Protein AF-A0A4Q6E2V3-F1 (afdb_monomer)

Secondary structure (DSSP, 8-state):
--PPPHHHHHHHHHTTSTTS--SEEEEETTEEEEEEE-SSEEEEEEE-TTS-EEEEEEEE-TTS--EEEEEEEETTEEEEEEEETTEEEEEEEEE--SSS--EEEEEEEEESS---------SEE-PPGGG-GGG-EEEEEEEEEETTEEEEEEEEEETT--EEEEEEEGGGGHHHHHHHT---------

Nearest PDB structures (foldseek):
  7zgn-assembly1_A  TM=2.256E-01  e=4.465E+00  Phocaeicola massiliensis B84634 = Timone 84634 = DSM 17679 = JCM 13223
  6p5n-assembly1_Aq  TM=1.700E-01  e=6.428E+00  Homo sapiens
  7zgn-assembly1_B  TM=1.614E-01  e=6.771E+00  Phocaeicola massiliensis B84634 = Timone 84634 = DSM 17679 = JCM 13223

Solvent-accessible surface area (backbone atoms only — not comparable to full-atom values): 10861 Å² total; per-residue (Å²): 132,91,70,76,52,71,66,51,52,52,50,8,60,66,62,36,52,91,77,69,67,71,79,45,77,51,75,40,77,72,35,41,36,38,29,34,75,50,49,31,32,35,35,35,39,41,32,40,89,74,71,24,50,36,37,34,54,65,43,79,41,96,80,48,53,43,38,86,60,54,76,44,77,50,101,52,42,38,37,37,36,31,39,40,90,66,24,42,36,39,37,43,38,36,56,82,37,60,92,60,68,39,86,45,72,51,67,46,74,51,62,74,60,97,75,86,84,89,78,79,81,80,46,66,39,63,51,12,68,75,21,38,52,86,59,41,42,65,48,77,79,42,76,50,78,43,74,48,37,38,39,38,32,34,33,37,63,32,50,70,58,53,71,48,79,49,76,41,75,41,56,82,44,45,67,61,23,64,76,68,75,52,80,60,64,62,82,82,84,122

pLDDT: mean 86.51, std 10.87, range [43.34, 98.56]

Sequence (190 aa):
MNSISPWATAAGATFADDGLPVLYSHTTGIFTFNVHSTNDSLWITAEWPKGGRMLFRAAYTPAGDLQLGKIKENGSGVDFTLASIIGQINVNISFVNEEQPILRYTTTLDPRADMTLPFWPRDIIVPGKDGNPENTAGKIHVSQVGTRSGLIYMTMTRPKAGSVLYMQNLTALADYCQETETSAYLTGIL

Foldseek 3Di:
DPDDDVVLLVVLQVPLDVPFDFPDWDDADQWIWTWGDFLFFIWIWIDGPLGWIKIFTQDGDPVSHKAWDDWDADPFGIWTWIADQQAIKIKDWGFDDRVDTDIDIDIDGPGPDDDDDPDDDDRMHGAANSRDCVQWDKDWPDFDKDQAKTWTWMATVRVRGGIDIDMDGQVVCVVVCVVVVHTDIDDDDD

Mean predicted aligned error: 5.87 Å

Radius of gyration: 16.42 Å; Cα contacts (8 Å, |Δi|>4): 403; chains: 1; bounding box: 42×46×39 Å

Structure (mmCIF, N/CA/C/O backbone):
data_AF-A0A4Q6E2V3-F1
#
_entry.id   AF-A0A4Q6E2V3-F1
#
loop_
_atom_site.group_PDB
_atom_site.id
_atom_site.type_symbol
_atom_site.label_atom_id
_atom_site.label_alt_id
_atom_site.label_comp_id
_atom_site.label_asym_id
_atom_site.label_entity_id
_atom_site.label_seq_id
_atom_site.pdbx_PDB_ins_code
_atom_site.Cartn_x
_atom_site.Cartn_y
_atom_site.Cartn_z
_atom_site.occupancy
_atom_site.B_iso_or_equiv
_atom_site.auth_seq_id
_atom_site.auth_comp_id
_atom_site.auth_asym_id
_atom_site.auth_atom_id
_atom_site.pdbx_PDB_model_num
ATOM 1 N N . MET A 1 1 ? -2.464 26.765 5.537 1.00 43.34 1 MET A N 1
ATOM 2 C CA . MET A 1 1 ? -3.300 26.005 4.586 1.00 43.34 1 MET A CA 1
ATOM 3 C C . MET A 1 1 ? -3.003 24.536 4.846 1.00 43.34 1 MET A C 1
ATOM 5 O O . MET A 1 1 ? -1.837 24.179 4.752 1.00 43.34 1 MET A O 1
ATOM 9 N N . ASN A 1 2 ? -3.978 23.722 5.258 1.00 58.38 2 ASN A N 1
ATOM 10 C CA . ASN A 1 2 ? -3.775 22.271 5.366 1.00 58.38 2 ASN A CA 1
ATOM 11 C C . ASN A 1 2 ? -3.969 21.694 3.960 1.00 58.38 2 ASN A C 1
ATOM 13 O O . ASN A 1 2 ? -5.100 21.483 3.535 1.00 58.38 2 ASN A O 1
ATOM 17 N N . SER A 1 3 ? -2.889 21.574 3.188 1.00 66.12 3 SER A N 1
ATOM 18 C CA . SER A 1 3 ? -2.963 21.107 1.802 1.00 66.12 3 SER A CA 1
ATOM 19 C C . SER A 1 3 ? -3.199 19.600 1.761 1.00 66.12 3 SER A C 1
ATOM 21 O O . SER A 1 3 ? -2.387 18.845 2.284 1.00 66.12 3 SER A O 1
ATOM 23 N N . ILE A 1 4 ? -4.271 19.167 1.103 1.00 74.31 4 ILE A N 1
ATOM 24 C CA . ILE A 1 4 ? -4.537 17.753 0.827 1.00 74.31 4 ILE A CA 1
ATOM 25 C C . ILE A 1 4 ? -3.848 17.391 -0.490 1.00 74.31 4 ILE A C 1
ATOM 27 O O . ILE A 1 4 ? -3.963 18.117 -1.479 1.00 74.31 4 ILE A O 1
ATOM 31 N N . SER A 1 5 ? -3.118 16.274 -0.520 1.00 79.62 5 SER A N 1
ATOM 32 C CA . SER A 1 5 ? -2.516 15.809 -1.775 1.00 79.62 5 SER A CA 1
ATOM 33 C C . SER A 1 5 ? -3.590 15.358 -2.773 1.00 79.62 5 SER A C 1
ATOM 35 O O . SER A 1 5 ? -4.575 14.749 -2.349 1.00 79.62 5 SER A O 1
ATOM 37 N N . PRO A 1 6 ? -3.397 15.537 -4.092 1.00 81.81 6 PRO A N 1
ATOM 38 C CA . PRO A 1 6 ? -4.430 15.151 -5.049 1.00 81.81 6 PRO A CA 1
ATOM 39 C C . PRO A 1 6 ? -4.737 13.639 -5.021 1.00 81.81 6 PRO A C 1
ATOM 41 O O . PRO A 1 6 ? -5.841 13.231 -5.365 1.00 81.81 6 PRO A O 1
ATOM 44 N N . TRP A 1 7 ? -3.806 12.799 -4.542 1.00 82.81 7 TRP A N 1
ATOM 45 C CA . TRP A 1 7 ? -4.009 11.347 -4.435 1.00 82.81 7 TRP A CA 1
ATOM 46 C C . TRP A 1 7 ? -4.919 10.991 -3.264 1.00 82.81 7 TRP A C 1
ATOM 48 O O . TRP A 1 7 ? -5.713 10.061 -3.366 1.00 82.81 7 TRP A O 1
ATOM 58 N N . ALA A 1 8 ? -4.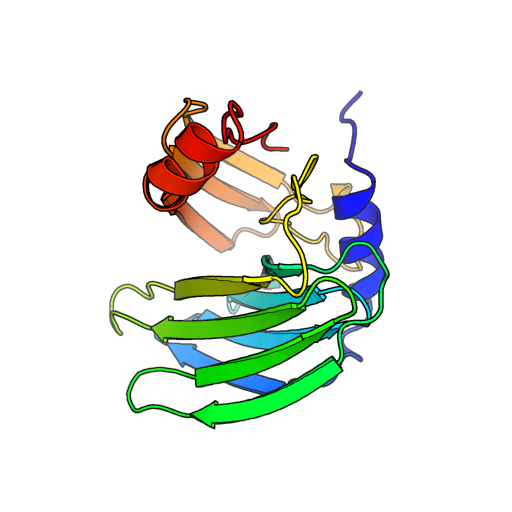820 11.748 -2.166 1.00 81.00 8 ALA A N 1
ATOM 59 C CA . ALA A 1 8 ? -5.734 11.624 -1.038 1.00 81.00 8 ALA A CA 1
ATOM 60 C C . ALA A 1 8 ? -7.154 12.034 -1.446 1.00 81.00 8 ALA A C 1
ATOM 62 O O . ALA A 1 8 ? -8.101 11.331 -1.108 1.00 81.00 8 ALA A O 1
ATOM 63 N N . THR A 1 9 ? -7.298 13.100 -2.239 1.00 83.62 9 THR A N 1
ATOM 64 C CA . THR A 1 9 ? -8.592 13.507 -2.808 1.00 83.62 9 THR A CA 1
ATOM 65 C C . THR A 1 9 ? -9.170 12.435 -3.736 1.00 83.62 9 THR A C 1
ATOM 67 O O . THR A 1 9 ? -10.330 12.061 -3.585 1.00 83.62 9 THR A O 1
ATOM 70 N N . AL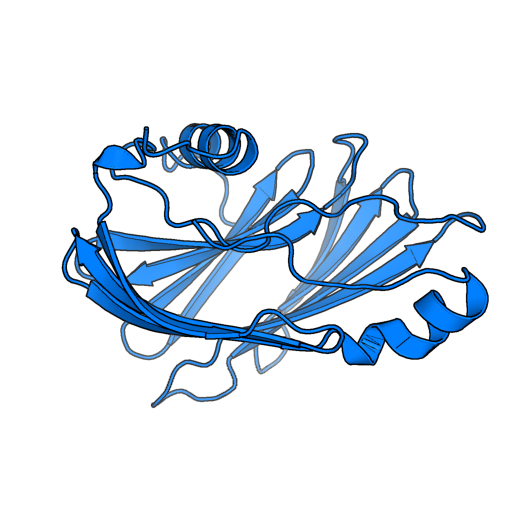A A 1 10 ? -8.368 11.901 -4.664 1.00 86.44 10 ALA A N 1
ATOM 71 C CA . ALA A 1 10 ? -8.822 10.890 -5.621 1.00 86.44 10 ALA A CA 1
ATOM 72 C C . ALA A 1 10 ? -9.246 9.577 -4.940 1.00 86.44 10 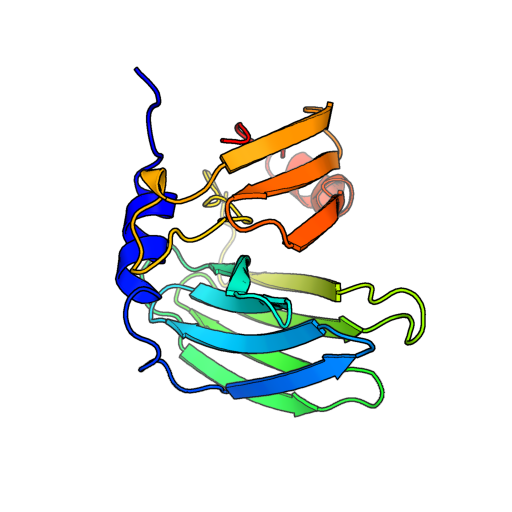ALA A C 1
ATOM 74 O O . ALA A 1 10 ? -10.320 9.045 -5.228 1.00 86.44 10 ALA A O 1
ATOM 75 N N . ALA A 1 11 ? -8.444 9.074 -3.996 1.00 85.94 11 ALA A N 1
ATOM 76 C CA . ALA A 1 11 ? -8.808 7.884 -3.232 1.00 85.94 11 ALA A CA 1
ATOM 77 C C . ALA A 1 11 ? -10.011 8.144 -2.317 1.00 85.94 11 ALA A C 1
ATOM 79 O O . ALA A 1 11 ? -10.891 7.297 -2.223 1.00 85.94 11 ALA A O 1
ATOM 80 N N . GLY A 1 12 ? -10.087 9.325 -1.692 1.00 85.56 12 GLY A N 1
ATOM 81 C CA . GLY A 1 12 ? -11.240 9.737 -0.894 1.00 85.56 12 GLY A CA 1
ATOM 82 C C . GLY A 1 12 ? -12.540 9.666 -1.691 1.00 85.56 12 GLY A C 1
ATOM 83 O O . GLY A 1 12 ? -13.490 9.059 -1.218 1.00 85.56 12 GLY A O 1
ATOM 84 N N . ALA A 1 13 ? -12.557 10.193 -2.918 1.00 86.19 13 ALA A N 1
ATOM 85 C CA . ALA A 1 13 ? -13.714 10.099 -3.810 1.00 86.19 13 ALA A CA 1
ATOM 86 C C . ALA A 1 13 ? -14.020 8.652 -4.236 1.00 86.19 13 ALA A C 1
ATOM 88 O O . ALA A 1 13 ? -15.175 8.246 -4.262 1.00 86.19 13 ALA A O 1
ATOM 89 N N . THR A 1 14 ? -12.985 7.861 -4.527 1.00 88.25 14 THR A N 1
ATOM 90 C CA . THR A 1 14 ? -13.124 6.459 -4.962 1.00 88.25 14 THR A CA 1
ATOM 91 C C . THR A 1 14 ? -13.732 5.562 -3.879 1.00 88.25 14 THR A C 1
ATOM 93 O O . THR A 1 14 ? -14.486 4.648 -4.191 1.00 88.25 14 THR A O 1
ATOM 96 N N . PHE A 1 15 ? -13.419 5.839 -2.612 1.00 88.19 15 PHE A N 1
ATOM 97 C CA . PHE A 1 15 ? -13.900 5.096 -1.442 1.00 88.19 15 PHE A CA 1
ATOM 98 C C . PHE A 1 15 ? -14.973 5.859 -0.644 1.00 88.19 15 PHE A C 1
ATOM 100 O O . PHE A 1 15 ? -15.240 5.500 0.505 1.00 88.19 15 PHE A O 1
ATOM 107 N N . ALA A 1 16 ? -15.549 6.926 -1.214 1.00 83.88 16 ALA A N 1
ATOM 108 C CA . ALA A 1 16 ? -16.641 7.673 -0.588 1.00 83.88 16 ALA A CA 1
ATOM 109 C C . ALA A 1 16 ? -17.925 6.837 -0.553 1.00 83.88 16 ALA A C 1
ATOM 111 O O . ALA A 1 16 ? -18.626 6.833 0.456 1.00 83.88 16 ALA A O 1
ATOM 112 N N . ASP A 1 17 ? -18.167 6.088 -1.630 1.00 75.12 17 ASP A N 1
ATOM 113 C CA . ASP A 1 17 ? -19.263 5.139 -1.744 1.00 75.12 17 ASP A CA 1
ATOM 114 C C . ASP A 1 17 ? -18.707 3.719 -1.557 1.00 75.12 17 ASP A C 1
ATOM 116 O O . ASP A 1 17 ? -17.773 3.313 -2.250 1.00 75.12 17 ASP A O 1
ATOM 120 N N . ASP A 1 18 ? -19.290 2.923 -0.654 1.00 70.12 18 ASP A N 1
ATOM 121 C CA . ASP A 1 18 ? -18.880 1.529 -0.377 1.00 70.12 18 ASP A CA 1
ATOM 122 C C . ASP A 1 18 ? -19.243 0.548 -1.528 1.00 70.12 18 ASP A C 1
ATOM 124 O O . ASP A 1 18 ? -19.493 -0.637 -1.315 1.00 70.12 18 ASP A O 1
ATOM 128 N N . GLY A 1 19 ? -19.313 1.038 -2.769 1.00 80.25 19 GLY A N 1
ATOM 129 C CA . GLY A 1 19 ? -19.753 0.293 -3.952 1.00 80.25 19 GLY A CA 1
ATOM 130 C C . GLY A 1 19 ? -18.658 -0.509 -4.659 1.00 80.25 19 GLY A C 1
ATOM 131 O O . GLY A 1 19 ? -18.955 -1.223 -5.618 1.00 80.25 19 GLY A O 1
ATOM 132 N N . LEU A 1 20 ? -17.398 -0.401 -4.229 1.00 89.94 20 LEU A N 1
ATOM 133 C CA . LEU A 1 20 ? -16.303 -1.158 -4.835 1.00 89.94 20 LEU A CA 1
ATOM 134 C C . LEU A 1 20 ? -16.387 -2.643 -4.458 1.00 89.94 20 LEU A C 1
ATOM 136 O O . LEU A 1 20 ? -16.424 -2.961 -3.267 1.00 89.94 20 LEU A O 1
ATOM 140 N N . PRO A 1 21 ? -16.326 -3.569 -5.435 1.00 93.94 21 PRO A N 1
ATOM 141 C CA . PRO A 1 21 ? -16.292 -4.995 -5.146 1.00 93.94 21 PRO A CA 1
ATOM 142 C C . PRO A 1 21 ? -15.148 -5.358 -4.195 1.00 93.94 21 PRO A C 1
ATOM 144 O O . PRO A 1 21 ? -14.008 -4.922 -4.376 1.00 93.94 21 PRO A O 1
ATOM 147 N N . VAL A 1 22 ? -15.461 -6.175 -3.191 1.00 96.88 22 VAL A N 1
ATOM 148 C CA . VAL A 1 22 ? -14.470 -6.776 -2.294 1.00 96.88 22 VAL A CA 1
ATOM 149 C C . VAL A 1 22 ? -13.956 -8.053 -2.951 1.00 96.88 22 VAL A C 1
ATOM 151 O O . VAL A 1 22 ? -14.717 -8.995 -3.164 1.00 96.88 22 VAL A O 1
ATOM 154 N N . LEU A 1 23 ? -12.668 -8.080 -3.286 1.00 97.44 23 LEU A N 1
ATOM 155 C CA . LEU A 1 23 ? -12.000 -9.231 -3.902 1.00 97.44 23 LEU A CA 1
ATOM 156 C C . LEU A 1 23 ? -11.536 -10.262 -2.871 1.00 97.44 23 LEU A C 1
ATOM 158 O O . LEU A 1 23 ? -11.438 -11.445 -3.180 1.00 97.44 23 LEU A O 1
ATOM 162 N N . TYR A 1 24 ? -11.220 -9.800 -1.664 1.00 97.56 24 TYR A N 1
ATOM 163 C CA . TYR A 1 24 ? -10.813 -10.626 -0.534 1.00 97.56 24 TYR A CA 1
ATOM 164 C C . TYR A 1 24 ? -11.135 -9.891 0.767 1.00 97.56 24 TYR A C 1
ATOM 166 O O . TYR A 1 24 ? -11.001 -8.667 0.825 1.00 97.56 24 TYR A O 1
ATOM 174 N N . SER A 1 25 ? -11.540 -10.628 1.801 1.00 96.19 25 SER A N 1
ATOM 175 C CA . SER A 1 25 ? -11.841 -10.083 3.124 1.00 96.19 25 SER A CA 1
ATOM 176 C C . SER A 1 25 ? -11.214 -10.948 4.208 1.00 96.19 25 SER A C 1
ATOM 178 O O . SER A 1 25 ? -11.240 -12.175 4.125 1.00 96.19 25 SER A O 1
ATOM 180 N N . HIS A 1 26 ? -10.652 -10.313 5.230 1.00 94.88 26 HIS A N 1
ATOM 181 C CA . HIS A 1 26 ? -10.095 -11.001 6.384 1.00 94.88 26 HIS A CA 1
ATOM 182 C C . HIS A 1 26 ? -10.342 -10.204 7.659 1.00 94.88 26 HIS A C 1
ATOM 184 O O . HIS A 1 26 ? -10.073 -9.004 7.721 1.00 94.88 26 HIS A O 1
ATOM 190 N N . THR A 1 27 ? -10.809 -10.888 8.698 1.00 93.06 27 THR A N 1
ATOM 191 C CA . THR A 1 27 ? -11.021 -10.301 10.020 1.00 93.06 27 THR A CA 1
ATOM 192 C C . THR A 1 27 ? -10.045 -10.921 11.004 1.00 93.06 27 THR A C 1
ATOM 194 O O . THR A 1 27 ? -9.981 -12.140 11.134 1.00 93.06 27 THR A O 1
ATOM 197 N N . THR A 1 28 ? -9.310 -10.074 11.721 1.00 89.62 28 THR A N 1
ATOM 198 C CA . THR A 1 28 ? -8.406 -10.496 12.796 1.00 89.62 28 THR A CA 1
ATOM 199 C C . THR A 1 28 ? -8.495 -9.514 13.963 1.00 89.62 28 THR A C 1
ATOM 201 O O . THR A 1 28 ? -8.483 -8.288 13.788 1.00 89.62 28 THR A O 1
ATOM 204 N N . GLY A 1 29 ? -8.684 -10.050 15.170 1.00 87.69 29 GLY A N 1
ATOM 205 C CA . GLY A 1 29 ? -9.053 -9.269 16.346 1.00 87.69 29 GLY A CA 1
ATOM 206 C C . GLY A 1 29 ? -10.318 -8.436 16.103 1.00 87.69 29 GLY A C 1
ATOM 207 O O . GLY A 1 29 ? -11.395 -8.967 15.848 1.00 87.69 29 GLY A O 1
ATOM 208 N N . ILE A 1 30 ? -10.183 -7.112 16.187 1.00 88.25 30 ILE A N 1
ATOM 209 C CA . ILE A 1 30 ? -11.280 -6.155 15.960 1.00 88.25 30 ILE A CA 1
ATOM 210 C C . ILE A 1 30 ? -11.253 -5.515 14.567 1.00 88.25 30 ILE A C 1
ATOM 212 O O . ILE A 1 30 ? -12.053 -4.623 14.298 1.00 88.25 30 ILE A O 1
ATOM 216 N N . PHE A 1 31 ? -10.307 -5.896 13.713 1.00 91.38 31 PHE A N 1
ATOM 217 C CA . PHE A 1 31 ? -10.065 -5.226 12.443 1.00 91.38 31 PHE A CA 1
ATOM 218 C C . PHE A 1 31 ? -10.628 -6.052 11.304 1.00 91.38 31 PHE A C 1
ATOM 220 O O . PHE A 1 31 ? -10.447 -7.269 11.268 1.00 91.38 31 PHE A O 1
ATOM 227 N N . THR A 1 32 ? -11.265 -5.373 10.359 1.00 93.81 32 THR A N 1
ATOM 228 C CA . THR A 1 32 ? -11.640 -5.974 9.078 1.00 93.81 32 THR A CA 1
ATOM 229 C C . THR A 1 32 ? -10.765 -5.386 7.989 1.00 93.81 32 THR A C 1
ATOM 231 O O . THR A 1 32 ? -10.608 -4.167 7.905 1.00 93.81 32 THR A O 1
ATOM 234 N N . PHE A 1 33 ? -10.185 -6.263 7.180 1.00 95.31 33 PHE A N 1
ATOM 235 C CA . PHE A 1 33 ? -9.364 -5.907 6.040 1.00 95.31 33 PHE A CA 1
ATOM 236 C C . PHE A 1 33 ? -10.054 -6.345 4.759 1.00 95.31 33 PHE A C 1
ATOM 238 O O . PHE A 1 33 ? -10.351 -7.528 4.613 1.00 95.31 33 PHE A O 1
ATOM 245 N N . ASN A 1 34 ? -10.277 -5.418 3.830 1.00 96.50 34 ASN A N 1
ATOM 246 C CA . ASN A 1 34 ? -10.855 -5.728 2.523 1.00 96.50 34 ASN A CA 1
ATOM 247 C C . ASN A 1 34 ? -9.891 -5.332 1.412 1.00 96.50 34 ASN A C 1
ATOM 249 O O . ASN A 1 34 ? -9.220 -4.306 1.501 1.00 96.50 34 ASN A O 1
ATOM 253 N N . VAL A 1 35 ? -9.825 -6.137 0.357 1.00 97.88 35 VAL A N 1
ATOM 254 C CA . VAL A 1 35 ? -9.008 -5.856 -0.825 1.00 97.88 35 VAL A CA 1
ATOM 255 C C . VAL A 1 35 ? -9.911 -5.477 -1.986 1.00 97.88 35 VAL A C 1
ATOM 257 O O . VAL A 1 35 ? -10.879 -6.178 -2.276 1.00 97.88 35 VAL A O 1
ATOM 260 N N . HIS A 1 36 ? -9.571 -4.391 -2.669 1.00 97.06 36 HIS A N 1
ATOM 261 C CA . HIS A 1 36 ? -10.314 -3.856 -3.806 1.00 97.06 36 HIS A CA 1
ATOM 262 C C . HIS A 1 36 ? -9.360 -3.590 -4.967 1.00 97.06 36 HIS A C 1
ATOM 264 O O . HIS A 1 36 ? -8.201 -3.234 -4.752 1.00 97.06 36 HIS A O 1
ATOM 270 N N . SER A 1 37 ? -9.853 -3.705 -6.198 1.00 96.25 37 SER A N 1
ATOM 271 C CA . SER A 1 37 ? -9.118 -3.261 -7.385 1.00 96.25 37 SER A CA 1
ATOM 272 C C . SER A 1 37 ? -9.819 -2.064 -8.005 1.00 96.25 37 SER A C 1
ATOM 274 O O . SER A 1 37 ? -11.033 -2.080 -8.205 1.00 96.25 37 SER A O 1
ATOM 276 N N . THR A 1 38 ? -9.034 -1.050 -8.341 1.00 94.62 38 THR A N 1
ATOM 277 C CA . THR A 1 38 ? -9.408 0.039 -9.247 1.00 94.62 38 THR A CA 1
ATOM 278 C C . THR A 1 38 ? -8.637 -0.132 -10.553 1.00 94.62 38 THR A C 1
ATOM 280 O O . THR A 1 38 ? -7.805 -1.032 -10.677 1.00 94.62 38 THR A O 1
ATOM 283 N N . ASN A 1 39 ? -8.898 0.730 -11.536 1.00 93.38 39 ASN A N 1
ATOM 284 C CA . ASN A 1 39 ? -8.194 0.683 -12.821 1.00 93.38 39 ASN A CA 1
ATOM 285 C C . ASN A 1 39 ? -6.685 0.924 -12.678 1.00 93.38 39 ASN A C 1
ATOM 287 O O . ASN A 1 39 ? -5.915 0.497 -13.521 1.00 93.38 39 ASN A O 1
ATOM 291 N N . ASP A 1 40 ? -6.241 1.622 -11.638 1.00 93.62 40 ASP A N 1
ATOM 292 C CA . ASP A 1 40 ? -4.845 2.019 -11.461 1.00 93.62 40 ASP A CA 1
ATOM 293 C C . ASP A 1 40 ? -4.156 1.335 -10.279 1.00 93.62 40 ASP A C 1
ATOM 295 O O . ASP A 1 40 ? -2.934 1.397 -10.184 1.00 93.62 40 ASP A O 1
ATOM 299 N N . SER A 1 41 ? -4.901 0.717 -9.360 1.00 95.69 41 SER A N 1
ATOM 300 C CA . SER A 1 41 ? -4.364 0.319 -8.062 1.00 95.69 41 SER A CA 1
ATOM 301 C C . SER A 1 41 ? -5.039 -0.921 -7.480 1.00 95.69 41 SER A C 1
ATOM 303 O O . SER A 1 41 ? -6.240 -1.141 -7.643 1.00 95.69 41 SER A O 1
ATOM 305 N N . LEU A 1 42 ? -4.267 -1.687 -6.708 1.00 97.44 42 LEU A N 1
ATOM 306 C CA . LEU A 1 42 ? -4.805 -2.649 -5.747 1.00 97.44 42 LEU A CA 1
ATOM 307 C C . LEU A 1 42 ? -4.770 -2.004 -4.362 1.00 97.44 42 LEU A C 1
ATOM 309 O O . LEU A 1 42 ? -3.717 -1.547 -3.911 1.00 97.44 42 LEU A O 1
ATOM 313 N N . TRP A 1 43 ? -5.913 -1.971 -3.693 1.00 97.06 43 TRP A N 1
ATOM 314 C CA . TRP A 1 43 ? -6.111 -1.294 -2.419 1.00 97.06 43 TRP A CA 1
ATOM 315 C C . TRP A 1 43 ? -6.462 -2.274 -1.315 1.00 97.06 43 TRP A C 1
ATOM 317 O O . TRP A 1 43 ? -7.201 -3.226 -1.542 1.00 97.06 43 TRP A O 1
ATOM 327 N N . ILE A 1 44 ? -6.000 -1.981 -0.105 1.00 97.00 44 ILE A N 1
ATOM 328 C CA . ILE A 1 44 ? -6.394 -2.668 1.120 1.00 97.00 44 ILE A CA 1
ATOM 329 C C . ILE A 1 44 ? -7.052 -1.636 2.031 1.00 97.00 44 ILE A C 1
ATOM 331 O O . ILE A 1 44 ? -6.417 -0.643 2.388 1.00 97.00 44 ILE A O 1
ATOM 335 N N . THR A 1 45 ? -8.301 -1.850 2.424 1.00 94.75 45 THR A N 1
ATOM 336 C CA . THR A 1 45 ? -8.924 -1.084 3.504 1.00 94.75 45 THR A CA 1
ATOM 337 C C . THR A 1 45 ? -8.681 -1.794 4.826 1.00 94.75 45 THR A C 1
ATOM 339 O O . THR A 1 45 ? -8.709 -3.017 4.890 1.00 94.75 45 THR A O 1
ATOM 342 N N . ALA A 1 46 ? -8.405 -1.031 5.878 1.00 93.62 46 ALA A N 1
ATOM 343 C CA . ALA A 1 46 ? -8.364 -1.504 7.253 1.00 93.62 46 ALA A CA 1
ATOM 344 C C . ALA A 1 46 ? -9.394 -0.721 8.060 1.00 93.62 46 ALA A C 1
ATOM 346 O O . ALA A 1 46 ? -9.329 0.511 8.127 1.00 93.62 46 ALA A O 1
ATOM 347 N N . GLU A 1 47 ? -10.336 -1.432 8.663 1.00 92.00 47 GLU A N 1
ATOM 348 C CA . GLU A 1 47 ? -11.493 -0.847 9.326 1.00 92.00 47 GLU A CA 1
ATOM 349 C C . GLU A 1 47 ? -11.544 -1.219 10.802 1.00 92.00 47 GLU A C 1
ATOM 351 O O . GLU A 1 47 ? -11.408 -2.381 11.187 1.00 92.00 47 GLU A O 1
ATOM 356 N N . TRP A 1 48 ? -11.779 -0.204 11.630 1.00 90.38 48 TRP A N 1
ATOM 357 C CA . TRP A 1 48 ? -12.083 -0.349 13.044 1.00 90.38 48 TRP A CA 1
ATOM 358 C C . TRP A 1 48 ? -13.599 -0.449 13.232 1.00 90.38 48 TRP A C 1
ATOM 360 O O . TRP A 1 48 ? -14.339 0.260 12.545 1.00 90.38 48 TRP A O 1
ATOM 370 N N . PRO A 1 49 ? -14.086 -1.145 14.277 1.00 84.69 49 PRO A N 1
ATOM 371 C CA . PRO A 1 49 ? -15.524 -1.335 14.498 1.00 84.69 49 PRO A CA 1
ATOM 372 C C . PRO A 1 49 ? -16.310 -0.032 14.703 1.00 84.69 49 PRO A C 1
ATOM 374 O O . PRO A 1 49 ? -17.528 -0.007 14.576 1.00 84.69 49 PRO A O 1
ATOM 377 N N . LYS A 1 50 ? -15.624 1.059 15.071 1.00 80.62 50 LYS A N 1
ATOM 378 C CA . LYS A 1 50 ? -16.219 2.373 15.373 1.00 80.62 50 LYS A CA 1
ATOM 379 C C . LYS A 1 50 ? -16.059 3.392 14.235 1.00 80.62 50 LYS A C 1
ATOM 381 O O . LYS A 1 50 ? -16.106 4.594 14.488 1.00 80.62 50 LYS A O 1
ATOM 386 N N . GLY A 1 51 ? -15.845 2.922 13.004 1.00 77.75 51 GLY A N 1
ATOM 387 C CA . GLY A 1 51 ? -15.847 3.759 11.798 1.00 77.75 51 GLY A CA 1
ATOM 388 C C . GLY A 1 51 ? -14.507 4.407 11.449 1.00 77.75 51 GLY A C 1
ATOM 389 O O . GLY A 1 51 ? -14.457 5.278 10.589 1.00 77.75 51 GLY A O 1
ATOM 390 N N . GLY A 1 52 ? -13.417 4.007 12.109 1.00 85.88 52 GLY A N 1
ATOM 391 C CA . GLY A 1 52 ? -12.077 4.349 11.644 1.00 85.88 52 GLY A CA 1
ATOM 392 C C . GLY A 1 52 ? -11.719 3.540 10.407 1.00 85.88 52 GLY A C 1
ATOM 393 O O . GLY A 1 52 ? -11.932 2.333 10.414 1.00 85.88 52 GLY A O 1
ATOM 394 N N . ARG A 1 53 ? -11.163 4.181 9.379 1.00 88.94 53 ARG A N 1
ATOM 395 C CA . ARG A 1 53 ? -10.738 3.514 8.146 1.00 88.94 53 ARG A CA 1
ATOM 396 C C . ARG A 1 53 ? -9.364 4.024 7.730 1.00 88.94 53 ARG A C 1
ATOM 398 O O . ARG A 1 53 ? -9.060 5.206 7.887 1.00 88.94 53 ARG A O 1
ATOM 405 N N . MET A 1 54 ? -8.541 3.132 7.198 1.00 91.00 54 MET A N 1
ATOM 406 C CA . MET A 1 54 ? -7.303 3.462 6.498 1.00 91.00 54 MET A CA 1
ATOM 407 C C . MET A 1 54 ? -7.248 2.703 5.183 1.00 91.00 54 MET A C 1
ATOM 409 O O . MET A 1 54 ? -7.725 1.57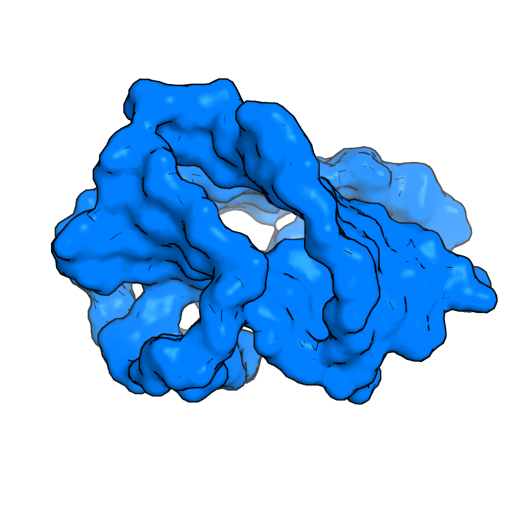6 5.102 1.00 91.00 54 MET A O 1
ATOM 413 N N . LEU A 1 55 ? -6.672 3.328 4.166 1.00 92.94 55 LEU A N 1
ATOM 414 C CA . LEU A 1 55 ? -6.444 2.742 2.854 1.00 92.94 55 LEU A CA 1
ATOM 415 C C . LEU A 1 55 ? -4.943 2.579 2.659 1.00 92.94 55 LEU A C 1
ATOM 417 O O . LEU A 1 55 ? -4.178 3.518 2.899 1.00 92.94 55 LEU A O 1
ATOM 421 N N . PHE A 1 56 ? -4.548 1.408 2.183 1.00 94.00 56 PHE A N 1
ATOM 422 C CA . PHE A 1 56 ? -3.188 1.093 1.791 1.00 94.00 56 PHE A CA 1
ATOM 423 C C . PHE A 1 56 ? -3.159 0.763 0.305 1.00 94.00 56 PHE A C 1
ATOM 425 O O . PHE A 1 56 ? -3.908 -0.107 -0.143 1.00 94.00 56 PHE A O 1
ATOM 432 N N . ARG A 1 57 ? -2.313 1.443 -0.467 1.00 94.56 57 ARG A N 1
ATOM 433 C CA . ARG A 1 57 ? -2.096 1.096 -1.872 1.00 94.56 57 ARG A CA 1
ATOM 434 C C . ARG A 1 57 ? -1.044 -0.005 -1.943 1.00 94.56 57 ARG A C 1
ATOM 436 O O . ARG A 1 57 ? 0.126 0.244 -1.687 1.00 94.56 57 ARG A O 1
ATOM 443 N N . ALA A 1 58 ? -1.466 -1.216 -2.283 1.00 96.19 58 ALA A N 1
ATOM 444 C CA . ALA A 1 58 ? -0.573 -2.363 -2.399 1.00 96.19 58 ALA A CA 1
ATOM 445 C C . ALA A 1 58 ? 0.095 -2.436 -3.781 1.00 96.19 58 ALA A C 1
ATOM 447 O O . ALA A 1 58 ? 1.257 -2.809 -3.883 1.00 96.19 58 ALA A O 1
ATOM 448 N N . ALA A 1 59 ? -0.595 -2.036 -4.848 1.00 95.50 59 ALA A N 1
ATOM 449 C CA . ALA A 1 59 ? -0.023 -1.940 -6.191 1.00 95.50 59 ALA A CA 1
ATOM 450 C C . ALA A 1 59 ? -0.523 -0.688 -6.908 1.00 95.50 59 ALA A C 1
ATOM 452 O O . ALA A 1 59 ? -1.605 -0.193 -6.593 1.00 95.50 59 ALA A O 1
ATOM 453 N N . TYR A 1 60 ? 0.259 -0.210 -7.875 1.00 93.69 60 TYR A N 1
ATOM 454 C CA . TYR A 1 60 ? -0.057 0.933 -8.726 1.00 93.69 60 TYR A CA 1
ATOM 455 C C . TYR A 1 60 ? 0.447 0.704 -10.156 1.00 93.69 60 TYR A C 1
ATOM 457 O O . TYR A 1 60 ? 1.528 0.146 -10.345 1.00 93.69 60 TYR A O 1
ATOM 465 N N . THR A 1 61 ? -0.293 1.199 -11.146 1.00 92.25 61 THR A N 1
ATOM 466 C CA . THR A 1 61 ? 0.184 1.400 -12.520 1.00 92.25 61 THR A CA 1
ATOM 467 C C . THR A 1 61 ? -0.075 2.842 -12.960 1.00 92.25 61 THR A C 1
ATOM 469 O O . THR A 1 61 ? -1.191 3.344 -12.812 1.00 92.25 61 THR A O 1
ATOM 472 N N . PRO A 1 62 ? 0.921 3.524 -13.554 1.00 88.38 62 PRO A N 1
ATOM 473 C CA . PRO A 1 62 ? 0.766 4.904 -14.002 1.00 88.38 62 PRO A CA 1
ATOM 474 C C . PRO A 1 62 ? -0.214 5.075 -15.168 1.00 88.38 62 PRO A C 1
ATOM 476 O O . PRO A 1 62 ? -0.701 6.182 -15.382 1.00 88.38 62 PRO A O 1
ATOM 479 N N . ALA A 1 63 ? -0.500 4.012 -15.925 1.00 88.75 63 ALA A N 1
ATOM 480 C CA . ALA A 1 63 ? -1.360 4.080 -17.105 1.00 88.75 63 ALA A CA 1
ATOM 481 C C . ALA A 1 63 ? -2.848 3.825 -16.802 1.00 88.75 63 ALA A C 1
ATOM 483 O O . ALA A 1 63 ? -3.671 3.939 -17.708 1.00 88.75 63 ALA A O 1
ATOM 484 N N . GLY A 1 64 ? -3.208 3.494 -15.554 1.00 90.06 64 GLY A N 1
ATOM 485 C CA . GLY A 1 64 ? -4.595 3.177 -15.200 1.00 90.06 64 GLY A CA 1
ATOM 486 C C . GLY A 1 64 ? -5.133 1.935 -15.917 1.00 90.06 64 GLY A C 1
ATOM 487 O O . GLY A 1 64 ? -6.307 1.888 -16.276 1.00 90.06 64 GLY A O 1
ATOM 488 N N . ASP A 1 65 ? -4.266 0.956 -16.163 1.00 94.38 65 ASP A N 1
ATOM 489 C CA . ASP A 1 65 ? -4.532 -0.245 -16.952 1.00 94.38 65 ASP A CA 1
ATOM 490 C C . ASP A 1 65 ? -4.321 -1.544 -16.155 1.00 94.38 65 ASP A C 1
ATOM 492 O O . ASP A 1 65 ? -3.964 -2.584 -16.713 1.00 94.38 65 ASP A O 1
ATOM 496 N N . LEU A 1 66 ? -4.512 -1.482 -14.838 1.00 96.50 66 LEU A N 1
ATOM 497 C CA . LEU A 1 66 ? -4.331 -2.603 -13.933 1.00 96.50 66 LEU A CA 1
ATOM 498 C C . LEU A 1 66 ? -5.400 -3.656 -14.206 1.00 96.50 66 LEU A C 1
ATOM 500 O O . LEU A 1 66 ? -6.597 -3.429 -14.029 1.00 96.50 66 LEU A O 1
ATOM 504 N N . GLN A 1 67 ? -4.954 -4.833 -14.614 1.00 97.12 67 GLN A N 1
ATOM 505 C CA . GLN A 1 67 ? -5.812 -5.971 -14.892 1.00 97.12 67 GLN A CA 1
ATOM 506 C C . GLN A 1 67 ? -5.648 -7.008 -13.793 1.00 97.12 67 GLN A C 1
ATOM 508 O O . GLN A 1 67 ? -4.548 -7.505 -13.538 1.00 97.12 67 GLN A O 1
ATOM 513 N N . LEU A 1 68 ? -6.765 -7.352 -13.158 1.00 97.44 68 LEU A N 1
ATOM 514 C CA . LEU A 1 68 ? -6.827 -8.430 -12.186 1.00 97.44 68 LEU A CA 1
ATOM 515 C C . LEU A 1 68 ? -6.636 -9.775 -12.899 1.00 97.44 68 LEU A C 1
ATOM 517 O O . LEU A 1 68 ? -7.417 -10.140 -13.775 1.00 97.44 68 LEU A O 1
ATOM 521 N N . GLY A 1 69 ? -5.591 -10.504 -12.518 1.00 96.19 69 GLY A N 1
ATOM 522 C CA . GLY A 1 69 ? -5.333 -11.864 -12.971 1.00 96.19 69 GLY A CA 1
ATOM 523 C C . GLY A 1 69 ? -5.781 -12.884 -11.927 1.00 96.19 69 GLY A C 1
ATOM 524 O O . GLY A 1 69 ? -6.957 -12.988 -11.585 1.00 96.19 69 GLY A O 1
ATOM 525 N N . LYS A 1 70 ? -4.833 -13.683 -11.433 1.00 97.19 70 LYS A N 1
ATOM 526 C CA . LYS A 1 70 ? -5.110 -14.770 -10.489 1.00 97.19 70 LYS A CA 1
ATOM 527 C C . LYS A 1 70 ? -5.220 -14.247 -9.058 1.00 97.19 70 LYS A C 1
ATOM 529 O O . LYS A 1 70 ? -4.354 -13.505 -8.611 1.00 97.19 70 LYS A O 1
ATOM 534 N N . ILE A 1 71 ? -6.225 -14.730 -8.332 1.00 98.00 71 ILE A N 1
ATOM 535 C CA . ILE A 1 71 ? -6.326 -14.616 -6.875 1.00 98.00 71 ILE A CA 1
ATOM 536 C C . ILE A 1 71 ? -6.135 -16.014 -6.294 1.00 98.00 71 ILE A C 1
ATOM 538 O O . ILE A 1 71 ? -6.760 -16.973 -6.759 1.00 98.00 71 ILE A O 1
ATOM 542 N N . LYS A 1 72 ? -5.248 -16.155 -5.313 1.00 97.94 72 LYS A N 1
ATOM 543 C CA . LYS A 1 72 ? -5.016 -17.422 -4.624 1.00 97.94 72 LYS A CA 1
ATOM 544 C C . LYS A 1 72 ? -4.892 -17.174 -3.130 1.00 97.94 72 LYS A C 1
ATOM 546 O O . LYS A 1 72 ? -3.899 -16.622 -2.678 1.00 97.94 72 LYS A O 1
ATOM 551 N N . GLU A 1 73 ? -5.871 -17.635 -2.368 1.00 96.19 73 GLU A N 1
ATOM 552 C CA . GLU A 1 73 ? -5.735 -17.686 -0.916 1.00 96.19 73 GLU A CA 1
ATOM 553 C C . GLU A 1 73 ? -4.605 -18.641 -0.520 1.00 96.19 73 GLU A C 1
ATOM 555 O O . GLU A 1 73 ? -4.390 -19.700 -1.127 1.00 96.19 73 GLU A O 1
ATOM 560 N N . ASN A 1 74 ? -3.864 -18.246 0.503 1.00 87.75 74 ASN A N 1
ATOM 561 C CA . ASN A 1 74 ? -2.856 -19.061 1.155 1.00 87.75 74 ASN A CA 1
ATOM 562 C C . ASN A 1 74 ? -3.178 -19.110 2.657 1.00 87.75 74 ASN A C 1
ATOM 564 O O . ASN A 1 74 ? -4.018 -18.363 3.146 1.00 87.75 74 ASN A O 1
ATOM 568 N N . GLY A 1 75 ? -2.551 -20.023 3.403 1.00 82.81 75 GLY A N 1
ATOM 569 C CA . GLY A 1 75 ? -2.938 -20.289 4.796 1.00 82.81 75 GLY A CA 1
ATOM 570 C C . GLY A 1 75 ? -2.876 -19.083 5.748 1.00 82.81 75 GLY A C 1
ATOM 571 O O . GLY A 1 75 ? -3.404 -19.179 6.849 1.00 82.81 75 GLY A O 1
ATOM 572 N N . SER A 1 76 ? -2.248 -17.971 5.351 1.00 85.94 76 SER A N 1
ATOM 573 C CA . SER A 1 76 ? -2.107 -16.752 6.157 1.00 85.94 76 SER A CA 1
ATOM 574 C C . SER A 1 76 ? -2.590 -15.473 5.457 1.00 85.94 76 SER A C 1
ATOM 576 O O . SER A 1 76 ? -2.352 -14.377 5.973 1.00 85.94 76 SER A O 1
ATOM 578 N N . GLY A 1 77 ? -3.259 -15.580 4.303 1.00 94.94 77 GLY A N 1
ATOM 579 C CA . GLY A 1 77 ? -3.708 -14.432 3.520 1.00 94.94 77 GLY A CA 1
ATOM 580 C C . GLY A 1 77 ? -3.999 -14.765 2.057 1.00 94.94 77 GLY A C 1
ATOM 581 O O . GLY A 1 77 ? -4.669 -15.749 1.749 1.00 94.94 77 GLY A O 1
ATOM 582 N N . VAL A 1 78 ? -3.532 -13.923 1.135 1.00 98.06 78 VAL A N 1
ATOM 583 C CA . VAL A 1 78 ? -3.905 -14.006 -0.284 1.00 98.06 78 VAL A CA 1
ATOM 584 C C . VAL A 1 78 ? -2.808 -13.474 -1.204 1.00 98.06 78 VAL A C 1
ATOM 586 O O . VAL A 1 78 ? -2.158 -12.469 -0.919 1.00 98.06 78 VAL A O 1
ATOM 589 N N . ASP A 1 79 ? -2.626 -14.157 -2.328 1.00 98.38 79 ASP A N 1
ATOM 590 C CA . ASP A 1 79 ? -1.754 -13.767 -3.428 1.00 98.38 79 ASP A CA 1
ATOM 591 C C . ASP A 1 79 ? -2.583 -13.239 -4.601 1.00 98.38 79 ASP A C 1
ATOM 593 O O . ASP A 1 79 ? -3.520 -13.899 -5.063 1.00 98.38 79 ASP A O 1
ATOM 597 N N . PHE A 1 80 ? -2.196 -12.076 -5.117 1.00 98.56 80 PHE A N 1
ATOM 598 C CA . PHE A 1 80 ? -2.734 -11.479 -6.332 1.00 98.56 80 PHE A CA 1
ATOM 599 C C . PHE A 1 80 ? -1.663 -11.448 -7.419 1.00 98.56 80 PHE A C 1
ATOM 601 O O . PHE A 1 80 ? -0.556 -10.956 -7.203 1.00 98.56 80 PHE A O 1
ATOM 608 N N . THR A 1 81 ? -2.020 -11.904 -8.613 1.00 98.44 81 THR A N 1
ATOM 609 C CA . THR A 1 81 ? -1.264 -11.659 -9.841 1.00 98.44 81 THR A CA 1
ATOM 610 C C . THR A 1 81 ? -2.030 -10.651 -10.681 1.00 98.44 81 THR A C 1
ATOM 612 O O . THR A 1 81 ? -3.188 -10.883 -11.025 1.00 98.44 81 THR A O 1
ATOM 615 N N . LEU A 1 82 ? -1.379 -9.548 -11.025 1.00 98.12 82 LEU A N 1
ATOM 616 C CA . LEU A 1 82 ? -1.930 -8.429 -11.780 1.00 98.12 82 LEU A CA 1
ATOM 617 C C . LEU A 1 82 ? -1.089 -8.210 -13.042 1.00 98.12 82 LEU A C 1
ATOM 619 O O . LEU A 1 82 ? 0.112 -8.492 -13.057 1.00 98.12 82 LEU A O 1
ATOM 623 N N . ALA A 1 83 ? -1.700 -7.674 -14.090 1.00 97.69 83 ALA A N 1
ATOM 624 C CA . ALA A 1 83 ? -1.004 -7.280 -15.310 1.00 97.69 83 ALA A CA 1
ATOM 625 C C . ALA A 1 83 ? -1.210 -5.790 -15.594 1.00 97.69 83 ALA A C 1
ATOM 627 O O . ALA A 1 83 ? -2.250 -5.225 -15.271 1.00 97.69 83 ALA A O 1
ATOM 628 N N . SER A 1 84 ? -0.211 -5.159 -16.202 1.00 95.81 84 SER A N 1
ATOM 629 C CA . SER A 1 84 ? -0.253 -3.765 -16.657 1.00 95.81 84 SER A CA 1
ATOM 630 C C . SER A 1 84 ? 0.735 -3.567 -17.807 1.00 95.81 84 SER A C 1
ATOM 632 O O . SER A 1 84 ? 1.509 -4.475 -18.132 1.00 95.81 84 SER A O 1
ATOM 634 N N . ILE A 1 85 ? 0.752 -2.385 -18.416 1.00 94.19 85 ILE A N 1
ATOM 635 C CA . ILE A 1 85 ? 1.693 -2.025 -19.477 1.00 94.19 85 ILE A CA 1
ATOM 636 C C . ILE A 1 85 ? 3.142 -2.060 -18.988 1.00 94.19 85 ILE A C 1
ATOM 638 O O . ILE A 1 85 ? 4.021 -2.442 -19.759 1.00 94.19 85 ILE A O 1
ATOM 642 N N . ILE A 1 86 ? 3.386 -1.741 -17.710 1.00 94.50 86 ILE A N 1
ATOM 643 C CA . ILE A 1 86 ? 4.735 -1.729 -17.131 1.00 94.50 86 ILE A CA 1
ATOM 644 C C . ILE A 1 86 ? 5.254 -3.135 -16.815 1.00 94.50 86 ILE A C 1
ATOM 646 O O . ILE A 1 86 ? 6.463 -3.347 -16.770 1.00 94.50 86 ILE A O 1
ATOM 650 N N . GLY A 1 87 ? 4.367 -4.117 -16.651 1.00 96.19 87 GLY A N 1
ATOM 651 C CA . GLY A 1 87 ? 4.768 -5.479 -16.330 1.00 96.19 87 GLY A CA 1
ATOM 652 C C . GLY A 1 87 ? 3.724 -6.282 -15.579 1.00 96.19 87 GLY A C 1
ATOM 653 O O . GLY A 1 87 ? 2.559 -5.884 -15.453 1.00 96.19 87 GLY A O 1
ATOM 654 N N . GLN A 1 88 ? 4.162 -7.441 -15.096 1.00 98.06 88 GLN A N 1
ATOM 655 C CA . GLN A 1 88 ? 3.383 -8.256 -14.174 1.00 98.06 88 GLN A CA 1
ATOM 656 C C . GLN A 1 88 ? 3.662 -7.788 -12.746 1.00 98.06 88 GLN A C 1
ATOM 658 O O . GLN A 1 88 ? 4.814 -7.606 -12.363 1.00 98.06 88 GLN A O 1
ATOM 663 N N . ILE A 1 89 ? 2.607 -7.595 -11.960 1.00 98.06 89 ILE A N 1
ATOM 664 C CA . ILE A 1 89 ? 2.713 -7.193 -10.559 1.00 98.06 89 ILE A CA 1
ATOM 665 C C . ILE A 1 89 ? 2.169 -8.334 -9.709 1.00 98.06 89 ILE A C 1
ATOM 667 O O . ILE A 1 89 ? 1.022 -8.746 -9.876 1.00 98.06 89 ILE A O 1
ATOM 671 N N . ASN A 1 90 ? 2.980 -8.844 -8.792 1.00 98.31 90 ASN A N 1
ATOM 672 C CA . ASN A 1 90 ? 2.568 -9.854 -7.828 1.00 98.31 90 ASN A CA 1
ATOM 673 C C . ASN A 1 90 ? 2.469 -9.201 -6.447 1.00 98.31 90 ASN A C 1
ATOM 675 O O . ASN A 1 90 ? 3.419 -8.557 -6.002 1.00 98.31 90 ASN A O 1
ATOM 679 N N . VAL A 1 91 ? 1.328 -9.359 -5.779 1.00 98.31 91 VAL A N 1
ATOM 680 C CA . VAL A 1 91 ? 1.088 -8.830 -4.432 1.00 98.31 91 VAL A CA 1
ATOM 681 C C . VAL A 1 91 ? 0.766 -9.987 -3.499 1.00 98.31 91 VAL A C 1
ATOM 683 O O . VAL A 1 91 ? -0.261 -10.642 -3.661 1.00 98.31 91 VAL A O 1
ATOM 686 N N . ASN A 1 92 ? 1.617 -10.216 -2.505 1.00 98.06 92 ASN A N 1
ATOM 687 C CA . ASN A 1 92 ? 1.322 -11.111 -1.388 1.00 98.06 92 ASN A CA 1
ATOM 688 C C . ASN A 1 92 ? 0.792 -10.280 -0.219 1.00 98.06 92 ASN A C 1
ATOM 690 O O . ASN A 1 92 ? 1.437 -9.310 0.177 1.00 98.06 92 ASN A O 1
ATOM 694 N N . ILE A 1 93 ? -0.354 -10.662 0.340 1.00 97.69 93 ILE A N 1
ATOM 695 C CA . ILE A 1 93 ? -0.943 -10.068 1.544 1.00 97.69 93 ILE A CA 1
ATOM 696 C C . ILE A 1 93 ? -1.016 -11.158 2.610 1.00 97.69 93 ILE A C 1
ATOM 698 O O . ILE A 1 93 ? -1.506 -12.252 2.341 1.00 97.69 93 ILE A O 1
ATOM 702 N N . SER A 1 94 ? -0.545 -10.867 3.821 1.00 95.88 94 SER A N 1
ATOM 703 C CA . SER A 1 94 ? -0.556 -11.794 4.954 1.00 95.88 94 SER A CA 1
ATOM 704 C C . SER A 1 94 ? -0.858 -11.102 6.283 1.00 95.88 94 SER A C 1
ATOM 706 O O . SER A 1 94 ? -0.580 -9.912 6.470 1.00 95.88 94 SER A O 1
ATOM 708 N N . PHE A 1 95 ? -1.405 -11.875 7.221 1.00 92.75 95 PHE A N 1
ATOM 709 C CA . PHE A 1 95 ? -1.776 -11.433 8.565 1.00 92.75 95 PHE A CA 1
ATOM 710 C C . PHE A 1 95 ? -0.971 -12.232 9.593 1.00 92.75 95 PHE A C 1
ATOM 712 O O . PHE A 1 95 ? -1.132 -13.442 9.718 1.00 92.75 95 PHE A O 1
ATOM 719 N N . VAL A 1 96 ? -0.030 -11.573 10.277 1.00 85.00 96 VAL A N 1
ATOM 720 C CA . VAL A 1 96 ? 1.095 -12.273 10.944 1.00 85.00 96 VAL A CA 1
ATOM 721 C C . VAL A 1 96 ? 0.857 -12.555 12.440 1.00 85.00 96 VAL A C 1
ATOM 723 O O . VAL A 1 96 ? 1.678 -13.209 13.075 1.00 85.00 96 VAL A O 1
ATOM 726 N N . ASN A 1 97 ? -0.252 -12.103 13.029 1.00 78.31 97 ASN A N 1
ATOM 727 C CA . ASN A 1 97 ? -0.570 -12.328 14.445 1.00 78.31 97 ASN A CA 1
ATOM 728 C C . ASN A 1 97 ? -2.066 -12.049 14.705 1.00 78.31 97 ASN A C 1
ATOM 730 O O . ASN A 1 97 ? -2.598 -11.064 14.197 1.00 78.31 97 ASN A O 1
ATOM 734 N N . GLU A 1 98 ? -2.742 -12.916 15.466 1.00 72.62 98 GLU A N 1
ATOM 735 C CA . GLU A 1 98 ? -4.176 -12.792 15.786 1.00 72.62 98 GLU A CA 1
ATOM 736 C C . GLU A 1 98 ? -4.465 -11.849 16.968 1.00 72.62 98 GLU A C 1
ATOM 738 O O . GLU A 1 98 ? -5.496 -11.178 16.994 1.00 72.62 98 GLU A O 1
ATOM 743 N N . GLU A 1 99 ? -3.551 -11.754 17.938 1.00 75.31 99 GLU A N 1
ATOM 744 C CA . GLU A 1 99 ? -3.688 -10.880 19.113 1.00 75.31 99 GLU A CA 1
ATOM 745 C C . GLU A 1 99 ? -3.274 -9.435 18.806 1.00 75.31 99 GLU A C 1
ATOM 747 O O . GLU A 1 99 ? -3.857 -8.477 19.319 1.00 75.31 99 GLU A O 1
ATOM 752 N N . GLN A 1 100 ? -2.255 -9.274 17.958 1.00 79.06 100 GLN A N 1
ATOM 753 C CA . GLN A 1 100 ? -1.759 -7.988 17.473 1.00 79.06 100 GLN A CA 1
ATOM 754 C C . GLN A 1 100 ? -1.796 -7.993 15.947 1.00 79.06 100 GLN A C 1
ATOM 756 O O . GLN A 1 100 ? -0.819 -8.399 15.323 1.00 79.06 100 GLN A O 1
ATOM 761 N N . PRO A 1 101 ? -2.902 -7.564 15.327 1.00 84.00 101 PRO A N 1
ATOM 762 C CA . PRO A 1 101 ? -3.087 -7.716 13.895 1.00 84.00 101 PRO A CA 1
ATOM 763 C C . PRO A 1 101 ? -2.047 -6.907 13.123 1.00 84.00 101 PRO A C 1
ATOM 765 O O . PRO A 1 101 ? -2.066 -5.676 13.100 1.00 84.00 101 PRO A O 1
ATOM 768 N N . ILE A 1 102 ? -1.122 -7.628 12.491 1.00 91.25 102 ILE A N 1
ATOM 769 C CA . ILE A 1 102 ? -0.096 -7.078 11.609 1.00 91.25 102 ILE A CA 1
ATOM 770 C C . ILE A 1 102 ? -0.503 -7.411 10.179 1.00 91.25 102 ILE A C 1
ATOM 772 O O . ILE A 1 102 ? -0.362 -8.555 9.745 1.00 91.25 102 ILE A O 1
ATOM 776 N N . LEU A 1 103 ? -0.971 -6.394 9.455 1.00 94.62 103 LEU A N 1
ATOM 777 C CA . LEU A 1 103 ? -1.096 -6.437 8.003 1.00 94.62 103 LEU A CA 1
ATOM 778 C C . LEU A 1 103 ? 0.301 -6.313 7.391 1.00 94.62 103 LEU A C 1
ATOM 780 O O . LEU A 1 103 ? 0.974 -5.293 7.560 1.00 94.62 103 LEU A O 1
ATOM 784 N N . ARG A 1 104 ? 0.723 -7.334 6.649 1.00 95.38 104 ARG A N 1
ATOM 785 C CA . ARG A 1 104 ? 1.914 -7.287 5.803 1.00 95.38 104 ARG A CA 1
ATOM 786 C C . ARG A 1 104 ? 1.487 -7.464 4.358 1.00 95.38 104 ARG A C 1
ATOM 788 O O . ARG A 1 104 ? 0.776 -8.408 4.040 1.00 95.38 104 ARG A O 1
ATOM 795 N N . TYR A 1 105 ? 1.974 -6.599 3.480 1.00 96.00 105 TYR A N 1
ATOM 796 C CA . TYR A 1 105 ? 1.904 -6.833 2.047 1.00 96.00 105 TYR A CA 1
ATOM 797 C C . TYR A 1 105 ? 3.271 -6.622 1.406 1.00 96.00 105 TYR A C 1
ATOM 799 O O . TYR A 1 105 ? 4.106 -5.868 1.909 1.00 96.00 105 TYR A O 1
ATOM 807 N N . THR A 1 106 ? 3.536 -7.352 0.333 1.00 96.31 106 THR A N 1
ATOM 808 C CA . THR A 1 106 ? 4.774 -7.260 -0.442 1.00 96.31 106 THR A CA 1
ATOM 809 C C . THR A 1 106 ? 4.419 -7.274 -1.910 1.00 96.31 106 THR A C 1
ATOM 811 O O . THR A 1 106 ? 3.657 -8.131 -2.353 1.00 96.31 106 THR A O 1
ATOM 814 N N . THR A 1 107 ? 4.990 -6.322 -2.639 1.00 96.06 107 THR A N 1
ATOM 815 C CA . THR A 1 107 ? 4.722 -6.115 -4.055 1.00 96.06 107 THR A CA 1
ATOM 816 C C . THR A 1 107 ? 6.003 -6.298 -4.835 1.00 96.06 107 THR A C 1
ATOM 818 O O . THR A 1 107 ? 7.023 -5.684 -4.522 1.00 96.06 107 THR A O 1
ATOM 821 N N . THR A 1 108 ? 5.932 -7.138 -5.856 1.00 96.69 108 THR A N 1
ATOM 822 C CA . THR A 1 108 ? 7.014 -7.376 -6.806 1.00 96.69 108 THR A CA 1
ATOM 823 C C . THR A 1 108 ? 6.518 -6.992 -8.189 1.00 96.69 108 THR A C 1
ATOM 825 O O . THR A 1 108 ? 5.420 -7.386 -8.582 1.00 96.69 108 THR A O 1
ATOM 828 N N . LEU A 1 109 ? 7.318 -6.214 -8.911 1.00 95.44 109 LEU A N 1
ATOM 829 C CA . LEU A 1 109 ? 7.097 -5.888 -10.313 1.00 95.44 109 LEU A CA 1
ATOM 830 C C . LEU A 1 109 ? 8.131 -6.650 -11.138 1.00 95.44 109 LEU A C 1
ATOM 832 O O . LEU A 1 109 ? 9.326 -6.459 -10.930 1.00 95.44 109 LEU A O 1
ATOM 836 N N . ASP A 1 110 ? 7.652 -7.449 -12.085 1.00 96.12 110 ASP A N 1
ATOM 837 C CA . ASP A 1 110 ? 8.458 -8.029 -13.154 1.00 96.12 110 ASP A CA 1
ATOM 838 C C . ASP A 1 110 ? 8.293 -7.124 -14.390 1.00 96.12 110 ASP A C 1
ATOM 840 O O . ASP A 1 110 ? 7.261 -7.204 -15.079 1.00 96.12 110 ASP A O 1
ATOM 844 N N . PRO A 1 111 ? 9.233 -6.190 -14.639 1.00 94.88 111 PRO A N 1
ATOM 845 C CA . PRO A 1 111 ? 9.067 -5.174 -15.667 1.00 94.88 111 PRO A CA 1
ATOM 846 C C . PRO A 1 111 ? 9.162 -5.781 -17.072 1.00 94.88 111 PRO A C 1
ATOM 848 O O . PRO A 1 111 ? 9.941 -6.696 -17.331 1.00 94.88 111 PRO A O 1
ATOM 851 N N . ARG A 1 112 ? 8.376 -5.250 -18.016 1.00 94.69 112 ARG A N 1
ATOM 852 C CA . ARG A 1 112 ? 8.406 -5.685 -19.431 1.00 94.69 112 ARG A CA 1
ATOM 853 C C . ARG A 1 112 ? 9.574 -5.118 -20.238 1.00 94.69 112 ARG A C 1
ATOM 855 O O . ARG A 1 112 ? 9.829 -5.593 -21.341 1.00 94.69 112 ARG A O 1
ATOM 862 N N . ALA A 1 113 ? 10.223 -4.086 -19.721 1.00 93.19 113 ALA A N 1
ATOM 863 C CA . ALA A 1 113 ? 11.368 -3.425 -20.321 1.00 93.19 113 ALA A CA 1
ATOM 864 C C . ALA A 1 113 ? 12.198 -2.768 -19.217 1.00 93.19 113 ALA A C 1
ATOM 866 O O . ALA A 1 113 ? 11.657 -2.449 -18.155 1.00 93.19 113 ALA A O 1
ATOM 867 N N . ASP A 1 114 ? 13.472 -2.512 -19.499 1.00 91.88 114 ASP A N 1
ATOM 868 C CA . ASP A 1 114 ? 14.326 -1.711 -18.627 1.00 91.88 114 ASP A CA 1
ATOM 869 C C . ASP A 1 114 ? 13.679 -0.335 -18.436 1.00 91.88 114 ASP A C 1
ATOM 871 O O . ASP A 1 114 ? 13.439 0.400 -19.400 1.00 91.88 114 ASP A O 1
ATOM 875 N N . MET A 1 115 ? 13.328 -0.005 -17.194 1.00 89.31 115 MET A N 1
ATOM 876 C CA . MET A 1 115 ? 12.608 1.225 -16.892 1.00 89.31 115 MET A CA 1
ATOM 877 C C . MET A 1 115 ? 13.022 1.823 -15.559 1.00 89.31 115 MET A C 1
ATOM 879 O O . MET A 1 115 ? 13.249 1.125 -14.574 1.00 89.31 115 MET A O 1
ATOM 883 N N . THR A 1 116 ? 13.039 3.151 -15.528 1.00 88.00 116 THR A N 1
ATOM 884 C CA . THR A 1 116 ? 13.146 3.924 -14.296 1.00 88.00 116 THR A CA 1
ATOM 885 C C . THR A 1 116 ? 11.745 4.312 -13.841 1.00 88.00 116 THR A C 1
ATOM 887 O O . THR A 1 116 ? 10.985 4.902 -14.606 1.00 88.00 116 THR A O 1
ATOM 890 N N . LEU A 1 117 ? 11.402 4.007 -12.591 1.00 84.19 117 LEU A N 1
ATOM 891 C CA . LEU A 1 117 ? 10.171 4.441 -11.931 1.00 84.19 117 LEU A CA 1
ATOM 892 C C . LEU A 1 117 ? 10.405 5.810 -11.268 1.00 84.19 117 LEU A C 1
ATOM 894 O O . LEU A 1 117 ? 11.045 5.869 -10.217 1.00 84.19 117 LEU A O 1
ATOM 898 N N . PRO A 1 118 ? 9.919 6.922 -11.852 1.00 77.00 118 PRO A N 1
ATOM 899 C CA . PRO A 1 118 ? 10.279 8.259 -11.382 1.00 77.00 118 PRO A CA 1
ATOM 900 C C . PRO A 1 118 ? 9.532 8.667 -10.108 1.00 77.00 118 PRO A C 1
ATOM 902 O O . PRO A 1 118 ? 10.033 9.471 -9.326 1.00 77.00 118 PRO A O 1
ATOM 905 N N . PHE A 1 119 ? 8.312 8.162 -9.911 1.00 77.19 119 PHE A N 1
ATOM 906 C CA . PHE A 1 119 ? 7.458 8.550 -8.795 1.00 77.19 119 PHE A CA 1
ATOM 907 C C . PHE A 1 119 ? 6.441 7.456 -8.469 1.00 77.19 119 PHE A C 1
ATOM 909 O O . PHE A 1 119 ? 5.810 6.900 -9.370 1.00 77.19 119 PHE A O 1
ATOM 916 N N . TRP A 1 120 ? 6.243 7.207 -7.173 1.00 80.75 120 TRP A N 1
ATOM 917 C CA . TRP A 1 120 ? 5.221 6.301 -6.664 1.00 80.75 120 TRP A CA 1
ATOM 918 C C . TRP A 1 120 ? 4.183 7.073 -5.833 1.00 80.75 120 TRP A C 1
ATOM 920 O O . TRP A 1 120 ? 4.561 7.864 -4.962 1.00 80.75 120 TRP A O 1
ATOM 930 N N . PRO A 1 121 ? 2.874 6.896 -6.086 1.00 80.88 121 PRO A N 1
ATOM 931 C CA . PRO A 1 121 ? 1.827 7.534 -5.296 1.00 80.88 121 PRO A CA 1
ATOM 932 C C . PRO A 1 121 ? 1.865 7.148 -3.813 1.00 80.88 121 PRO A C 1
ATOM 934 O O . PRO A 1 121 ? 2.361 6.101 -3.433 1.00 80.88 121 PRO A O 1
ATOM 937 N N . ARG A 1 122 ? 1.271 7.986 -2.956 1.00 78.75 122 ARG A N 1
ATOM 938 C CA . ARG A 1 122 ? 1.217 7.787 -1.500 1.00 78.75 122 ARG A CA 1
ATOM 939 C C . ARG A 1 122 ? 0.561 6.470 -1.102 1.00 78.75 122 ARG A C 1
ATOM 941 O O . ARG A 1 122 ? -0.641 6.317 -1.301 1.00 78.75 122 ARG A O 1
ATOM 948 N N . ASP A 1 123 ? 1.301 5.615 -0.416 1.00 80.38 123 ASP A N 1
ATOM 949 C CA . ASP A 1 123 ? 0.827 4.280 -0.050 1.00 80.38 123 ASP A CA 1
ATOM 950 C C . ASP A 1 123 ? -0.222 4.259 1.066 1.00 80.38 123 ASP A C 1
ATOM 952 O O . ASP A 1 123 ? -0.910 3.258 1.209 1.00 80.38 123 ASP A O 1
ATOM 956 N N . ILE A 1 124 ? -0.387 5.337 1.842 1.00 87.88 124 ILE A N 1
ATOM 957 C CA . ILE A 1 124 ? -1.327 5.388 2.971 1.00 87.88 124 ILE A CA 1
ATOM 958 C C . ILE A 1 124 ? -2.237 6.596 2.858 1.00 87.88 124 ILE A C 1
ATOM 960 O O . ILE A 1 124 ? -1.772 7.727 2.690 1.00 87.88 124 ILE A O 1
ATOM 964 N N . ILE A 1 125 ? -3.535 6.358 3.018 1.00 87.44 125 ILE A N 1
ATOM 965 C CA . ILE A 1 125 ? -4.557 7.399 3.020 1.00 87.44 125 ILE A CA 1
ATOM 966 C C . ILE A 1 125 ? -5.510 7.133 4.182 1.00 87.44 125 ILE A C 1
ATOM 968 O O . ILE A 1 125 ? -5.929 6.002 4.412 1.00 87.44 125 ILE A O 1
ATOM 972 N N . VAL A 1 126 ? -5.856 8.179 4.929 1.00 85.69 126 VAL A N 1
ATOM 973 C CA . VAL A 1 126 ? -6.916 8.124 5.942 1.00 85.69 126 VAL A CA 1
ATOM 974 C C . VAL A 1 126 ? -8.143 8.779 5.318 1.00 85.69 126 VAL A C 1
ATOM 976 O O . VAL A 1 126 ? -8.201 10.010 5.263 1.00 85.69 126 VAL A O 1
ATOM 979 N N . PRO A 1 127 ? -9.080 7.999 4.752 1.00 76.94 127 PRO A N 1
ATOM 980 C CA . PRO A 1 127 ? -10.245 8.566 4.112 1.00 76.94 127 PRO A CA 1
ATOM 981 C C . PRO A 1 127 ? -11.109 9.223 5.183 1.00 76.94 127 PRO A C 1
ATOM 983 O O . PRO A 1 127 ? -11.402 8.651 6.235 1.00 76.94 127 PRO A O 1
ATOM 986 N N . GLY A 1 128 ? -11.504 10.454 4.893 1.00 71.56 128 GLY A N 1
ATOM 987 C CA . GLY A 1 128 ? -12.597 11.115 5.574 1.00 71.56 128 GLY A CA 1
ATOM 988 C C . GLY A 1 128 ? -13.850 10.268 5.658 1.00 71.56 128 GLY A C 1
ATOM 989 O O . GLY A 1 128 ? -14.089 9.435 4.786 1.00 71.56 128 GLY A O 1
ATOM 990 N N . LYS A 1 129 ? -14.726 10.577 6.619 1.00 70.75 129 LYS A N 1
ATOM 991 C CA . LYS A 1 129 ? -16.132 10.197 6.453 1.00 70.75 129 LYS A CA 1
ATOM 992 C C . LYS A 1 129 ? -16.646 10.800 5.137 1.00 70.75 129 LYS A C 1
ATOM 994 O O . LYS A 1 129 ? -16.391 11.984 4.887 1.00 70.75 129 LYS A O 1
ATOM 999 N N . ASP A 1 130 ? -17.320 9.981 4.330 1.00 69.56 130 ASP A N 1
ATOM 1000 C CA . ASP A 1 130 ? -17.860 10.331 3.008 1.00 69.56 130 ASP A CA 1
ATOM 1001 C C . ASP A 1 130 ? -16.770 10.848 2.041 1.00 69.56 130 ASP A C 1
ATOM 1003 O O . ASP A 1 130 ? -17.004 11.717 1.205 1.00 69.56 130 ASP A O 1
ATOM 1007 N N . GLY A 1 131 ? -15.527 10.383 2.217 1.00 68.06 131 GLY A N 1
ATOM 1008 C CA . GLY A 1 131 ? -14.388 10.778 1.388 1.00 68.06 131 GLY A CA 1
ATOM 1009 C C . GLY A 1 131 ? -13.809 12.167 1.682 1.00 68.06 131 GLY A C 1
ATOM 1010 O O . GLY A 1 131 ? -12.827 12.536 1.043 1.00 68.06 131 GLY A O 1
ATOM 1011 N N . ASN A 1 132 ? -14.344 12.927 2.650 1.00 71.44 132 ASN A N 1
ATOM 1012 C CA . ASN A 1 132 ? -13.873 14.281 2.977 1.00 71.44 132 ASN A CA 1
ATOM 1013 C C . ASN A 1 132 ? -12.746 14.274 4.036 1.00 71.44 132 ASN A C 1
ATOM 1015 O O . ASN A 1 132 ? -13.038 14.117 5.228 1.00 71.44 132 ASN A O 1
ATOM 1019 N N . PRO A 1 133 ? -11.472 14.509 3.666 1.00 70.00 133 PRO A N 1
ATOM 1020 C CA . PRO A 1 133 ? -10.343 14.371 4.587 1.00 70.00 133 PRO A CA 1
ATOM 1021 C C . PRO A 1 133 ? -10.396 15.323 5.791 1.00 70.00 133 PRO A C 1
ATOM 1023 O O . PRO A 1 133 ? -9.841 14.995 6.838 1.00 70.00 133 PRO A O 1
ATOM 1026 N N . GLU A 1 134 ? -11.117 16.448 5.704 1.00 73.81 134 GLU A N 1
ATOM 1027 C CA . GLU A 1 134 ? -11.319 17.376 6.833 1.00 73.81 134 GLU A CA 1
ATOM 1028 C C . GLU A 1 134 ? -12.092 16.739 8.002 1.00 73.81 134 GLU A C 1
ATOM 1030 O O . GLU A 1 134 ? -11.983 17.169 9.156 1.00 73.81 134 GLU A O 1
ATOM 1035 N N . ASN A 1 135 ? -12.835 15.663 7.727 1.00 71.62 135 ASN A N 1
ATOM 1036 C CA . ASN A 1 135 ? -13.536 14.879 8.740 1.00 71.62 135 ASN A CA 1
ATOM 1037 C C . ASN A 1 135 ? -12.613 13.926 9.508 1.00 71.62 135 ASN A C 1
ATOM 1039 O O . ASN A 1 135 ? -13.069 13.267 10.448 1.00 71.62 135 ASN A O 1
ATOM 1043 N N . THR A 1 136 ? -11.328 13.864 9.154 1.00 75.81 136 THR A N 1
ATOM 1044 C CA . THR A 1 136 ? -10.328 13.086 9.885 1.00 75.81 136 THR A CA 1
ATOM 1045 C C . THR A 1 136 ? -9.379 13.978 10.664 1.00 75.81 136 THR A C 1
ATOM 1047 O O . THR A 1 136 ? -9.058 15.098 10.275 1.00 75.81 136 THR A O 1
ATOM 1050 N N . ALA A 1 137 ? -8.934 13.480 11.810 1.00 76.25 137 ALA A N 1
ATOM 1051 C CA . ALA A 1 137 ? -7.874 14.102 12.583 1.00 76.25 137 ALA A CA 1
ATOM 1052 C C . ALA A 1 137 ? -7.042 13.015 13.252 1.00 76.25 137 ALA A C 1
ATOM 1054 O O . ALA A 1 137 ? -7.558 11.973 13.670 1.00 76.25 137 ALA A O 1
ATOM 1055 N N . GLY A 1 138 ? -5.750 13.276 13.388 1.00 80.19 138 GLY A N 1
ATOM 1056 C CA . GLY A 1 138 ? -4.837 12.377 14.063 1.00 80.19 138 GLY A CA 1
ATOM 1057 C C . GLY A 1 138 ? -3.673 13.122 14.686 1.00 80.19 138 GLY A C 1
ATOM 1058 O O . GLY A 1 138 ? -3.423 14.291 14.396 1.00 80.19 138 GLY A O 1
ATOM 1059 N N . LYS A 1 139 ? -2.968 12.426 15.570 1.00 82.88 139 LYS A N 1
ATOM 1060 C CA . LYS A 1 139 ? -1.704 12.876 16.141 1.00 82.88 139 LYS A CA 1
ATOM 1061 C C . LYS A 1 139 ? -0.605 11.954 15.641 1.00 82.88 139 LYS A C 1
ATOM 1063 O O . LYS A 1 139 ? -0.664 10.754 15.900 1.00 82.88 139 LYS A O 1
ATOM 1068 N N . ILE A 1 140 ? 0.389 12.513 14.959 1.00 84.62 140 ILE A N 1
ATOM 1069 C CA . ILE A 1 140 ? 1.640 11.812 14.674 1.00 84.62 140 ILE A CA 1
ATOM 1070 C C . ILE A 1 140 ? 2.494 11.871 15.938 1.00 84.62 140 ILE A C 1
ATOM 1072 O O . ILE A 1 140 ? 2.747 12.947 16.478 1.00 84.62 140 ILE A O 1
ATOM 1076 N N . HIS A 1 141 ? 2.899 10.706 16.429 1.00 84.69 141 HIS A N 1
ATOM 1077 C CA . HIS A 1 141 ? 3.813 10.570 17.564 1.00 84.69 141 HIS A CA 1
ATOM 1078 C C . HIS A 1 141 ? 5.248 10.388 17.093 1.00 84.69 141 HIS A C 1
ATOM 1080 O O . HIS A 1 141 ? 6.164 10.922 17.706 1.00 84.69 141 HIS A O 1
ATOM 1086 N N . VAL A 1 142 ? 5.430 9.642 16.001 1.00 82.56 142 VAL A N 1
ATOM 1087 C CA . VAL A 1 142 ? 6.724 9.432 15.353 1.00 82.56 142 VAL A CA 1
ATOM 1088 C C . VAL A 1 142 ? 6.516 9.492 13.850 1.00 82.56 142 VAL A C 1
ATOM 1090 O O . VAL A 1 142 ? 5.629 8.834 13.312 1.00 82.56 142 VAL A O 1
ATOM 1093 N N . SER A 1 143 ? 7.361 10.253 13.172 1.00 77.69 143 SER A N 1
ATOM 1094 C CA . SER A 1 143 ? 7.532 10.179 11.727 1.00 77.69 143 SER A CA 1
ATOM 1095 C C . SER A 1 143 ? 9.019 10.238 11.443 1.00 77.69 143 SER A C 1
ATOM 1097 O O . SER A 1 143 ? 9.669 11.221 11.806 1.00 77.69 143 SER A O 1
ATOM 1099 N N . GLN A 1 144 ? 9.556 9.203 10.808 1.00 71.38 144 GLN A N 1
ATOM 1100 C CA . GLN A 1 144 ? 10.915 9.235 10.289 1.00 71.38 144 GLN A CA 1
ATOM 1101 C C . GLN A 1 144 ? 10.856 9.233 8.768 1.00 71.38 144 GLN A C 1
ATOM 1103 O O . GLN A 1 144 ? 10.249 8.356 8.153 1.00 71.38 144 GLN A O 1
ATOM 1108 N N . VAL A 1 14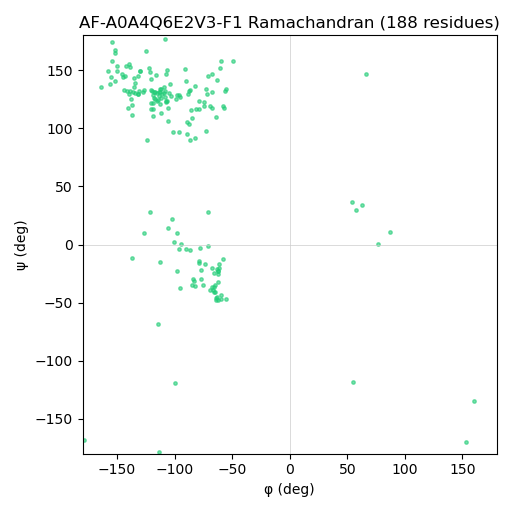5 ? 11.524 10.225 8.185 1.00 60.06 145 VAL A N 1
ATOM 1109 C CA . VAL A 1 145 ? 11.796 10.310 6.754 1.00 60.06 145 VAL A CA 1
ATOM 1110 C C . VAL A 1 145 ? 13.298 10.119 6.590 1.00 60.06 145 VAL A C 1
ATOM 1112 O O . VAL A 1 145 ? 14.090 10.925 7.074 1.00 60.06 145 VAL A O 1
ATOM 1115 N N . GLY A 1 146 ? 13.695 9.012 5.972 1.00 61.66 146 GLY A N 1
ATOM 1116 C CA . GLY A 1 146 ? 15.090 8.677 5.705 1.00 61.66 146 GLY A CA 1
ATOM 1117 C C . GLY A 1 146 ? 15.207 7.796 4.466 1.00 61.66 146 GLY A C 1
ATOM 1118 O O . GLY A 1 146 ? 14.217 7.257 3.980 1.00 61.66 146 GLY A O 1
ATOM 1119 N N . THR A 1 147 ? 16.423 7.629 3.954 1.00 61.53 147 THR A N 1
ATOM 1120 C CA . THR A 1 147 ? 16.695 7.008 2.642 1.00 61.53 147 THR A CA 1
ATOM 1121 C C . THR A 1 147 ? 16.461 5.495 2.572 1.00 61.53 147 THR A C 1
ATOM 1123 O O . THR A 1 147 ? 16.709 4.891 1.538 1.00 61.53 147 THR A O 1
ATOM 1126 N N . ARG A 1 148 ? 16.062 4.840 3.672 1.00 69.06 148 ARG A N 1
ATOM 1127 C CA . ARG A 1 148 ? 16.050 3.363 3.761 1.00 69.06 148 ARG A CA 1
ATOM 1128 C C . ARG A 1 148 ? 14.810 2.754 4.408 1.00 69.06 148 ARG A C 1
ATOM 1130 O O . ARG A 1 148 ? 14.610 1.544 4.315 1.00 69.06 148 ARG A O 1
ATOM 1137 N N . SER A 1 149 ? 13.967 3.566 5.044 1.00 75.12 149 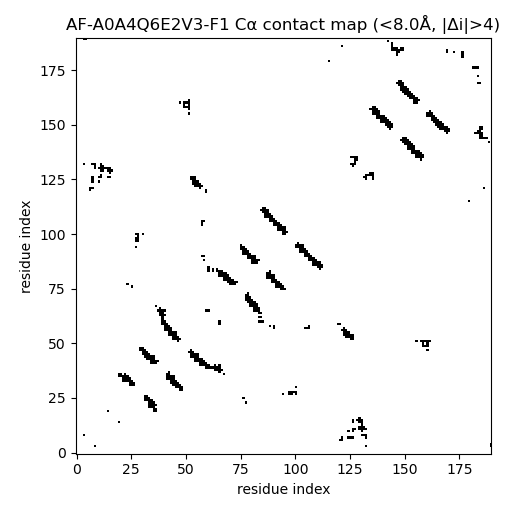SER A N 1
ATOM 1138 C CA . SER A 1 149 ? 12.659 3.132 5.541 1.00 75.12 149 SER A CA 1
ATOM 1139 C C . SER A 1 149 ? 11.711 4.312 5.723 1.00 75.12 149 SER A C 1
ATOM 1141 O O . SER A 1 149 ? 12.144 5.426 6.028 1.00 75.12 149 SER A O 1
ATOM 1143 N N . GLY A 1 150 ? 10.418 4.049 5.545 1.00 80.88 150 GLY A N 1
ATOM 1144 C CA . GLY A 1 150 ? 9.351 4.928 6.016 1.00 80.88 150 GLY A CA 1
ATOM 1145 C C . GLY A 1 150 ? 8.819 4.402 7.344 1.00 80.88 150 GLY A C 1
ATOM 1146 O O . GLY A 1 150 ? 8.491 3.221 7.426 1.00 80.88 150 GLY A O 1
ATOM 1147 N N . LEU A 1 151 ? 8.740 5.245 8.376 1.00 86.25 151 LEU A N 1
ATOM 1148 C CA . LEU A 1 151 ? 8.174 4.876 9.678 1.00 86.25 151 LEU A CA 1
ATOM 1149 C C . LEU A 1 151 ? 7.183 5.938 10.140 1.00 86.25 151 LEU A C 1
ATOM 1151 O O . LEU A 1 151 ? 7.515 7.126 10.183 1.00 86.25 151 LEU A O 1
ATOM 1155 N N . ILE A 1 152 ? 5.990 5.495 10.533 1.00 87.88 152 ILE A N 1
ATOM 1156 C CA . ILE A 1 152 ? 4.926 6.364 11.038 1.00 87.88 152 ILE A CA 1
ATOM 1157 C C . ILE A 1 152 ? 4.281 5.691 12.232 1.00 87.88 152 ILE A C 1
ATOM 1159 O O . ILE A 1 152 ? 3.790 4.573 12.119 1.00 87.88 152 ILE A O 1
ATOM 1163 N N . TYR A 1 153 ? 4.227 6.390 13.357 1.00 88.88 153 TYR A N 1
ATOM 1164 C CA . TYR A 1 153 ? 3.372 6.028 14.473 1.00 88.88 153 TYR A CA 1
ATOM 1165 C C . TYR A 1 153 ? 2.382 7.158 14.720 1.00 88.88 153 TYR A C 1
ATOM 1167 O O . TYR A 1 153 ? 2.776 8.279 15.050 1.00 88.88 153 TYR A O 1
ATOM 1175 N N . MET A 1 154 ? 1.095 6.873 14.549 1.00 88.75 154 MET A N 1
ATOM 1176 C CA . MET A 1 154 ? 0.031 7.869 14.650 1.00 88.75 154 MET A CA 1
ATOM 1177 C C . MET A 1 154 ? -1.183 7.326 15.392 1.00 88.75 154 MET A C 1
ATOM 1179 O O . MET A 1 154 ? -1.452 6.131 15.366 1.00 88.75 154 MET A O 1
ATOM 1183 N N . THR A 1 155 ? -1.943 8.210 16.031 1.00 88.56 155 THR A N 1
ATOM 1184 C CA . THR A 1 155 ? -3.265 7.899 16.591 1.00 88.56 155 THR A CA 1
ATOM 1185 C C . THR A 1 155 ? -4.328 8.665 15.837 1.00 88.56 155 THR A C 1
ATOM 1187 O O . THR A 1 155 ? -4.217 9.883 15.696 1.00 88.56 155 THR A O 1
ATOM 1190 N N . MET A 1 156 ? -5.389 7.980 15.423 1.00 86.50 156 MET A N 1
ATOM 1191 C CA . MET A 1 156 ? -6.567 8.624 14.856 1.00 86.50 156 MET A CA 1
ATOM 1192 C C . MET A 1 156 ? -7.468 9.138 15.985 1.00 86.50 156 MET A C 1
ATOM 1194 O O . MET A 1 156 ? -7.955 8.374 16.823 1.00 86.50 156 MET A O 1
ATOM 1198 N N . THR A 1 157 ? -7.645 10.456 16.041 1.00 83.38 157 THR A N 1
ATOM 1199 C CA . THR A 1 157 ? -8.440 11.147 17.067 1.00 83.38 157 THR A CA 1
ATOM 1200 C C . THR A 1 157 ? -9.850 11.466 16.579 1.00 83.38 157 THR A C 1
ATOM 1202 O O . THR A 1 157 ? -10.759 11.590 17.402 1.00 83.38 157 THR A O 1
ATOM 1205 N N . ARG A 1 158 ? -10.052 11.543 15.257 1.00 80.75 158 ARG A N 1
ATOM 1206 C CA . ARG A 1 158 ? -11.362 11.668 14.616 1.00 80.75 158 ARG A CA 1
ATOM 1207 C C . ARG A 1 158 ? -11.404 10.803 13.345 1.00 80.75 158 ARG A C 1
ATOM 1209 O O . ARG A 1 158 ? -10.626 11.085 12.439 1.00 80.75 158 ARG A O 1
ATOM 1216 N N . PRO A 1 159 ? -12.280 9.786 13.282 1.00 78.88 159 PRO A N 1
ATOM 1217 C CA . PRO A 1 159 ? -12.997 9.198 14.419 1.00 78.88 159 PRO A CA 1
ATOM 1218 C C . PRO A 1 159 ? -12.014 8.617 15.449 1.00 78.88 159 PRO A C 1
ATOM 1220 O O . PRO A 1 159 ? -10.903 8.212 15.114 1.00 78.88 159 PRO A O 1
ATOM 1223 N N . LYS A 1 160 ? -12.402 8.578 16.729 1.00 82.44 160 LYS A N 1
ATOM 1224 C CA . LYS A 1 160 ? -11.556 7.993 17.778 1.00 82.44 160 LYS A CA 1
ATOM 1225 C C . LYS A 1 160 ? -11.544 6.471 17.624 1.00 82.44 160 LYS A C 1
ATOM 1227 O O . LYS A 1 160 ? -12.465 5.801 18.087 1.00 82.44 160 LYS A O 1
ATOM 1232 N N . ALA A 1 161 ? -10.508 5.951 16.975 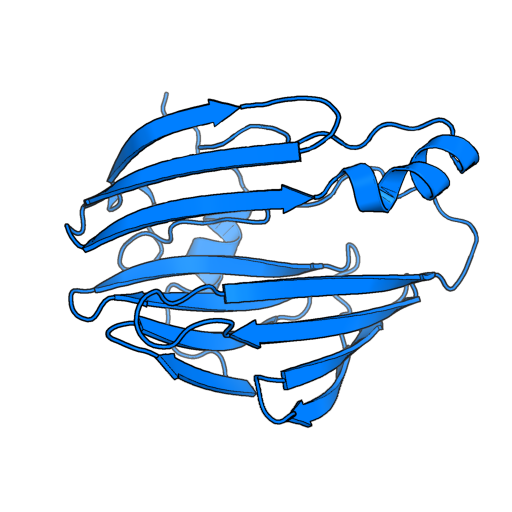1.00 83.62 161 ALA A N 1
ATOM 1233 C CA . ALA A 1 161 ? -10.401 4.536 16.633 1.00 83.62 161 ALA A CA 1
ATOM 1234 C C . ALA A 1 161 ? -9.241 3.855 17.370 1.00 83.62 161 ALA A C 1
ATOM 1236 O O . ALA A 1 161 ? -9.474 3.056 18.274 1.00 83.62 161 ALA A O 1
ATOM 1237 N N . GLY A 1 162 ? -8.000 4.214 17.036 1.00 85.44 162 GLY A N 1
ATOM 1238 C CA . GLY A 1 162 ? -6.808 3.598 17.610 1.00 85.44 162 GLY A CA 1
ATOM 1239 C C . GLY A 1 162 ? -5.510 4.203 17.087 1.00 85.44 162 GLY A C 1
ATOM 1240 O O . GLY A 1 162 ? -5.511 5.258 16.446 1.00 85.44 162 GLY A O 1
ATOM 1241 N N . SER A 1 163 ? -4.406 3.524 17.389 1.00 88.31 163 SER A N 1
ATOM 1242 C CA . SER A 1 163 ? -3.075 3.870 16.894 1.00 88.31 163 SER A CA 1
ATOM 1243 C C . SER A 1 163 ? -2.614 2.892 15.826 1.00 88.31 163 SER A C 1
ATOM 1245 O O . SER A 1 163 ? -2.974 1.719 15.861 1.00 88.31 163 SER A O 1
ATOM 1247 N N . VAL A 1 164 ? -1.791 3.384 14.907 1.00 89.31 164 VAL A N 1
ATOM 1248 C CA . VAL A 1 164 ? -1.223 2.618 13.801 1.00 89.31 164 VAL A CA 1
ATOM 1249 C C . VAL A 1 164 ? 0.269 2.860 13.748 1.00 89.31 164 VAL A C 1
ATOM 1251 O O . VAL A 1 164 ? 0.721 4.006 13.804 1.00 89.31 164 VAL A O 1
ATOM 1254 N N . LEU A 1 165 ? 1.010 1.762 13.637 1.00 91.25 165 LEU A N 1
ATOM 1255 C CA . LEU A 1 165 ? 2.419 1.748 13.293 1.00 91.25 165 LEU A CA 1
ATOM 1256 C C . LEU A 1 165 ? 2.544 1.266 11.847 1.00 91.25 165 LEU A C 1
ATOM 1258 O O . LEU A 1 165 ? 2.174 0.138 11.538 1.00 91.25 165 LEU A O 1
ATOM 1262 N N . TYR A 1 166 ? 3.064 2.120 10.975 1.00 91.00 166 TYR A N 1
ATOM 1263 C CA . TYR A 1 166 ? 3.398 1.785 9.598 1.00 91.00 166 TYR A CA 1
ATOM 1264 C C . TYR A 1 166 ? 4.909 1.744 9.427 1.00 91.00 166 TYR A C 1
ATOM 1266 O O . TYR A 1 166 ? 5.607 2.660 9.869 1.00 91.00 166 TYR A O 1
ATOM 1274 N N . MET A 1 167 ? 5.390 0.710 8.743 1.00 90.69 167 MET A N 1
ATOM 1275 C CA . MET A 1 167 ? 6.787 0.555 8.369 1.00 90.69 167 MET A CA 1
ATOM 1276 C C . MET A 1 167 ? 6.880 0.115 6.908 1.00 90.69 167 MET A C 1
ATOM 1278 O O . MET A 1 167 ? 6.232 -0.848 6.506 1.00 90.69 167 MET A O 1
ATOM 1282 N N . GLN A 1 168 ? 7.713 0.810 6.137 1.00 89.19 168 GLN A N 1
ATOM 1283 C CA . GLN A 1 168 ? 8.033 0.478 4.752 1.00 89.19 168 GLN A CA 1
ATOM 1284 C C . GLN A 1 168 ? 9.514 0.145 4.627 1.00 89.19 168 GLN A C 1
ATOM 1286 O O . GLN A 1 168 ? 10.376 0.951 4.989 1.00 89.19 168 GLN A O 1
ATOM 1291 N N . ASN A 1 169 ? 9.809 -1.034 4.082 1.00 90.50 169 ASN A N 1
ATOM 1292 C CA . ASN A 1 169 ? 11.170 -1.484 3.830 1.00 90.50 169 ASN A CA 1
ATOM 1293 C C . ASN A 1 169 ? 11.660 -0.996 2.457 1.00 90.50 169 ASN A C 1
ATOM 1295 O O . ASN A 1 169 ? 11.509 -1.696 1.461 1.00 90.50 169 ASN A O 1
ATOM 1299 N N . LEU A 1 170 ? 12.279 0.187 2.407 1.00 87.88 170 LEU A N 1
ATOM 1300 C CA . LEU A 1 170 ? 12.870 0.713 1.166 1.00 87.88 170 LEU A CA 1
ATOM 1301 C C . LEU A 1 170 ? 14.237 0.087 0.853 1.00 87.88 170 LEU A C 1
ATOM 1303 O O . LEU A 1 170 ? 14.711 0.181 -0.273 1.00 87.88 170 LEU A O 1
ATOM 1307 N N . THR A 1 171 ? 14.859 -0.598 1.819 1.00 88.38 171 THR A N 1
ATOM 1308 C CA . THR A 1 171 ? 16.135 -1.304 1.599 1.00 88.38 171 THR A CA 1
ATOM 1309 C C . THR A 1 171 ? 15.971 -2.471 0.621 1.00 88.38 171 THR A C 1
ATOM 1311 O O . THR A 1 171 ? 16.921 -2.821 -0.068 1.00 88.38 171 THR A O 1
ATOM 1314 N N . ALA A 1 172 ? 14.762 -3.026 0.490 1.00 91.31 172 ALA A N 1
ATOM 1315 C CA . ALA A 1 172 ? 14.453 -4.040 -0.520 1.00 91.31 172 ALA A CA 1
ATOM 1316 C C . ALA A 1 172 ? 14.634 -3.542 -1.970 1.00 91.31 172 ALA A C 1
ATOM 1318 O O . ALA A 1 172 ? 14.724 -4.358 -2.878 1.00 91.31 172 ALA A O 1
ATOM 1319 N N . LEU A 1 173 ? 14.704 -2.222 -2.188 1.00 90.44 173 LEU A N 1
ATOM 1320 C CA . LEU A 1 173 ? 14.930 -1.603 -3.497 1.00 90.44 173 LEU A CA 1
ATOM 1321 C C . LEU A 1 173 ? 16.397 -1.200 -3.727 1.00 90.44 173 LEU A C 1
ATOM 1323 O O . LEU A 1 173 ? 16.675 -0.481 -4.683 1.00 90.44 173 LEU A O 1
ATOM 1327 N N . ALA A 1 174 ? 17.331 -1.604 -2.856 1.00 91.06 174 ALA A N 1
ATOM 1328 C CA . ALA A 1 174 ? 18.727 -1.169 -2.926 1.00 91.06 174 ALA A CA 1
ATOM 1329 C C . ALA A 1 174 ? 19.401 -1.553 -4.251 1.00 91.06 174 ALA A C 1
ATOM 1331 O O . ALA A 1 174 ? 19.999 -0.684 -4.880 1.00 91.06 174 ALA A O 1
ATOM 1332 N N . A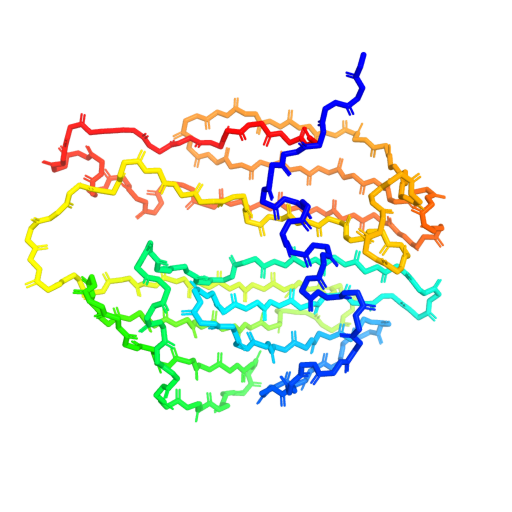SP A 1 175 ? 19.242 -2.801 -4.697 1.00 91.75 175 ASP A N 1
ATOM 1333 C CA . ASP A 1 175 ? 19.842 -3.285 -5.947 1.00 91.75 175 ASP A CA 1
ATOM 1334 C C . ASP A 1 175 ? 19.290 -2.513 -7.157 1.00 91.75 175 ASP A C 1
ATOM 1336 O O . ASP A 1 175 ? 20.052 -1.986 -7.960 1.00 91.75 175 ASP A O 1
ATOM 1340 N N . TYR A 1 176 ? 17.970 -2.302 -7.217 1.00 90.94 176 TYR A N 1
ATOM 1341 C CA . TYR A 1 176 ? 17.340 -1.464 -8.245 1.00 90.94 176 TYR A CA 1
ATOM 1342 C C . TYR A 1 176 ? 17.856 -0.011 -8.226 1.00 90.94 176 TYR A C 1
ATOM 1344 O O . TYR A 1 176 ? 18.122 0.579 -9.274 1.00 90.94 176 TYR A O 1
ATOM 1352 N N . CYS A 1 177 ? 18.003 0.591 -7.040 1.00 91.00 177 CYS A N 1
ATOM 1353 C CA . CYS A 1 177 ? 18.517 1.959 -6.906 1.00 91.00 177 CYS A CA 1
ATOM 1354 C C . CYS A 1 177 ? 19.981 2.053 -7.356 1.00 91.00 177 CYS A C 1
ATOM 1356 O O . CYS A 1 177 ? 20.369 3.049 -7.962 1.00 91.00 177 CYS A O 1
ATOM 1358 N N . GLN A 1 178 ? 20.778 1.018 -7.075 1.00 92.75 178 GLN A N 1
ATOM 1359 C CA . GLN A 1 178 ? 22.165 0.906 -7.518 1.00 92.75 178 GLN A CA 1
ATOM 1360 C C . GLN A 1 178 ? 22.242 0.817 -9.048 1.00 92.75 178 GLN A C 1
ATOM 1362 O O . GLN A 1 178 ? 23.023 1.544 -9.653 1.00 92.75 178 GLN A O 1
ATOM 1367 N N . GLU A 1 179 ? 21.425 -0.038 -9.666 1.00 93.00 179 GLU A N 1
ATOM 1368 C CA . GLU A 1 179 ? 21.413 -0.245 -11.121 1.00 93.00 179 GLU A CA 1
ATOM 1369 C C . GLU A 1 179 ? 20.913 0.976 -11.897 1.00 93.00 179 GLU A C 1
ATOM 1371 O O . GLU A 1 179 ? 21.422 1.282 -12.971 1.00 93.00 179 GLU A O 1
ATOM 1376 N N . THR A 1 180 ? 19.926 1.689 -11.354 1.00 90.56 180 THR A N 1
ATOM 1377 C CA . THR A 1 180 ? 19.323 2.857 -12.020 1.00 90.56 180 THR A CA 1
ATOM 1378 C C . THR A 1 180 ? 19.936 4.194 -11.606 1.00 90.56 180 THR A C 1
ATOM 1380 O O . THR A 1 180 ? 19.489 5.233 -12.084 1.00 90.56 180 THR A O 1
ATOM 1383 N N . GLU A 1 181 ? 20.933 4.184 -10.716 1.00 91.44 181 GLU A N 1
ATOM 1384 C CA . GLU A 1 181 ? 21.541 5.382 -10.118 1.00 91.44 181 GLU A CA 1
ATOM 1385 C C . GLU A 1 181 ? 20.502 6.320 -9.465 1.00 91.44 181 GLU A C 1
ATOM 1387 O O . GLU A 1 181 ? 20.607 7.549 -9.504 1.00 91.44 181 GLU A O 1
ATOM 1392 N N . THR A 1 182 ? 19.472 5.738 -8.845 1.00 88.94 182 THR A N 1
ATOM 1393 C CA . THR A 1 182 ? 18.383 6.473 -8.185 1.00 88.94 182 THR A CA 1
ATOM 1394 C C . THR A 1 182 ? 18.378 6.268 -6.669 1.00 88.94 182 THR A C 1
ATOM 1396 O O . THR A 1 182 ? 19.261 5.647 -6.079 1.00 88.94 182 THR A O 1
ATOM 1399 N N . SER A 1 183 ? 17.408 6.864 -5.977 1.00 86.25 183 SER A N 1
ATOM 1400 C CA . SER A 1 183 ? 17.213 6.680 -4.539 1.00 86.25 183 SER A CA 1
ATOM 1401 C C . SER A 1 183 ? 15.730 6.621 -4.207 1.00 86.25 183 SER A C 1
ATOM 1403 O O . SER A 1 183 ? 14.965 7.497 -4.605 1.00 86.25 183 SER A O 1
ATOM 1405 N N . ALA A 1 184 ? 15.335 5.622 -3.421 1.00 83.19 184 ALA A N 1
ATOM 1406 C CA . ALA A 1 184 ? 13.990 5.513 -2.876 1.00 83.19 184 ALA A CA 1
ATOM 1407 C C . ALA A 1 184 ? 13.891 6.254 -1.534 1.00 83.19 184 ALA A C 1
ATOM 1409 O O . ALA A 1 184 ? 14.697 6.053 -0.625 1.00 83.19 184 ALA A O 1
ATOM 1410 N N . TYR A 1 185 ? 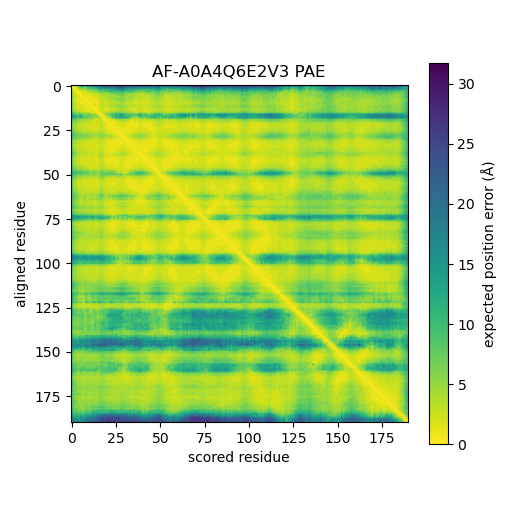12.884 7.109 -1.383 1.00 73.50 185 TYR A N 1
ATOM 1411 C CA . TYR A 1 185 ? 12.592 7.789 -0.124 1.00 73.50 185 TYR A CA 1
ATOM 1412 C C . TYR A 1 185 ? 11.097 8.074 -0.005 1.00 73.50 185 TYR A C 1
ATOM 1414 O O . TYR A 1 185 ? 10.387 8.217 -0.997 1.00 73.50 185 TYR A O 1
ATOM 1422 N N . LEU A 1 186 ? 10.611 8.168 1.232 1.00 68.06 186 LEU A N 1
ATOM 1423 C CA . LEU A 1 186 ? 9.212 8.474 1.501 1.00 68.06 186 LEU A CA 1
ATOM 1424 C C . LEU A 1 186 ? 8.960 9.984 1.337 1.00 68.06 186 LEU A C 1
ATOM 1426 O O . LEU A 1 186 ? 9.502 10.794 2.092 1.00 68.06 186 LEU A O 1
ATOM 1430 N N . THR A 1 187 ? 8.117 10.388 0.386 1.00 55.91 187 THR A N 1
ATOM 1431 C CA . THR A 1 187 ? 7.765 11.804 0.181 1.00 55.91 187 THR A CA 1
ATOM 1432 C C . THR A 1 187 ? 6.553 12.227 1.014 1.00 55.91 187 THR A C 1
ATOM 1434 O O . THR A 1 187 ? 5.417 12.099 0.560 1.00 55.91 187 THR A O 1
ATOM 1437 N N . GLY A 1 188 ? 6.795 12.804 2.197 1.00 52.59 188 GLY A N 1
ATOM 1438 C CA . GLY A 1 188 ? 5.797 13.494 3.032 1.00 52.59 188 GLY A CA 1
ATOM 1439 C C . GLY A 1 188 ? 4.695 12.591 3.603 1.00 52.59 188 GLY A C 1
ATOM 1440 O O . GLY A 1 188 ? 4.261 11.630 2.981 1.00 52.59 188 GLY A O 1
ATOM 1441 N N . ILE A 1 189 ? 4.218 12.897 4.800 1.00 48.53 189 ILE A N 1
ATOM 1442 C CA . ILE A 1 189 ? 3.084 12.221 5.438 1.00 48.53 189 ILE A CA 1
ATOM 1443 C C . ILE A 1 189 ? 2.185 13.347 5.922 1.00 48.53 189 ILE A C 1
ATOM 1445 O O . ILE A 1 189 ? 2.694 14.230 6.614 1.00 48.53 189 ILE A O 1
ATOM 1449 N N . LEU A 1 190 ? 0.894 13.266 5.581 1.00 46.03 190 LEU A N 1
ATOM 1450 C CA . LEU A 1 190 ? -0.139 14.315 5.654 1.00 46.03 190 LEU A CA 1
ATOM 1451 C C . LEU A 1 190 ? -0.200 15.185 4.389 1.00 46.03 190 LEU A C 1
ATOM 1453 O O . LEU A 1 190 ? 0.755 15.943 4.113 1.00 46.03 190 LEU A O 1
#